Protein AF-A0A9E5RSE3-F1 (afdb_monomer)

Secondary structure (DSSP, 8-state):
-HHHHHHHHHHHHHSS-HHHHHIIIIITTTT--S-BSEES-GGGT-EEEETTEEEEPPPEE-TTTTTTS--B--HHHHHHHHHHHHTTSSS-IIIIIHHHHTTTS-S-BTTBEEEP--STT--EEEEEEEEEETTEEEEEEEEEETTS-EEEEEE-B----SSPHHHHHHHHHHHHH-

pLDDT: mean 86.02, std 10.16, range [57.97, 98.5]

Radius of gyration: 17.07 Å; Cα contacts (8 Å, |Δi|>4): 300; chains: 1; bounding box: 45×40×42 Å

Structure (mmCIF, N/CA/C/O backbone):
data_AF-A0A9E5RSE3-F1
#
_entry.id   AF-A0A9E5RSE3-F1
#
loop_
_atom_site.group_PDB
_atom_site.id
_atom_site.type_symbol
_atom_site.label_atom_id
_atom_site.label_alt_id
_atom_site.label_comp_id
_atom_site.label_asym_id
_atom_site.label_entity_id
_atom_site.label_seq_id
_atom_site.pdbx_PDB_ins_code
_atom_site.Cartn_x
_atom_site.Cartn_y
_atom_site.Cartn_z
_atom_site.occupancy
_atom_site.B_iso_or_equiv
_atom_site.auth_seq_id
_atom_site.auth_comp_id
_atom_site.auth_asym_id
_atom_site.auth_atom_id
_atom_site.pdbx_PDB_model_num
ATOM 1 N N . MET A 1 1 ? -2.935 14.336 -4.387 1.00 73.75 1 MET A N 1
ATOM 2 C CA . MET A 1 1 ? -2.912 15.557 -3.552 1.00 73.75 1 MET A CA 1
ATOM 3 C C . MET A 1 1 ? -3.766 15.423 -2.293 1.00 73.75 1 MET A C 1
ATOM 5 O O . MET A 1 1 ? -3.233 15.649 -1.221 1.00 73.75 1 MET A O 1
ATOM 9 N N . ASN A 1 2 ? -5.034 14.995 -2.376 1.00 90.94 2 ASN A N 1
ATOM 10 C CA . ASN A 1 2 ? -5.910 14.860 -1.192 1.00 90.94 2 ASN A CA 1
ATOM 11 C C . ASN A 1 2 ? -5.318 13.978 -0.079 1.00 90.94 2 ASN A C 1
ATOM 13 O O . ASN A 1 2 ? -5.421 14.310 1.093 1.00 90.94 2 ASN A O 1
ATOM 17 N N . TYR A 1 3 ? -4.630 12.899 -0.442 1.00 93.56 3 TYR A N 1
ATOM 18 C CA . TYR A 1 3 ? -3.963 12.031 0.526 1.00 93.56 3 TYR A CA 1
ATOM 19 C C . TYR A 1 3 ? -2.714 12.650 1.188 1.00 93.56 3 TYR A C 1
ATOM 21 O O . TYR A 1 3 ? -2.412 12.319 2.327 1.00 93.56 3 TYR A O 1
ATOM 29 N N . CYS A 1 4 ? -2.038 13.610 0.543 1.00 94.81 4 CYS A N 1
ATOM 30 C CA . CYS A 1 4 ? -0.978 14.395 1.197 1.00 94.81 4 CYS A CA 1
ATOM 31 C C . CYS A 1 4 ? -1.561 15.389 2.212 1.00 94.81 4 CYS A C 1
ATOM 33 O O . CYS A 1 4 ? -0.925 15.721 3.204 1.00 94.81 4 CYS A O 1
ATOM 35 N N . LEU A 1 5 ? -2.779 15.885 1.971 1.00 96.06 5 LEU A N 1
ATOM 36 C CA . LEU A 1 5 ? -3.493 16.667 2.977 1.00 96.06 5 LEU A CA 1
ATOM 37 C C . LEU A 1 5 ? -3.908 15.774 4.152 1.00 96.06 5 LEU A C 1
ATOM 39 O O . LEU A 1 5 ? -3.784 16.186 5.299 1.00 96.06 5 LEU A O 1
ATOM 43 N N . LEU A 1 6 ? -4.357 14.544 3.883 1.00 95.75 6 LEU A N 1
ATOM 44 C CA . LEU A 1 6 ? -4.708 13.594 4.938 1.00 95.75 6 LEU A CA 1
ATOM 45 C C . LEU A 1 6 ? -3.510 13.269 5.843 1.00 95.75 6 LEU A C 1
ATOM 47 O O . LEU A 1 6 ? -3.686 13.230 7.058 1.00 95.75 6 LEU A O 1
ATOM 51 N N . SER A 1 7 ? -2.301 13.109 5.290 1.00 96.06 7 SER A N 1
ATOM 52 C CA . SER A 1 7 ? -1.101 12.929 6.118 1.00 96.06 7 SER A CA 1
ATOM 53 C C . SER A 1 7 ? -0.839 14.139 7.017 1.00 96.06 7 SER A C 1
ATOM 55 O O . SER A 1 7 ? -0.602 13.953 8.202 1.00 96.06 7 SER A O 1
ATOM 57 N N . GLN A 1 8 ? -0.997 15.368 6.513 1.00 96.62 8 GLN A N 1
ATOM 58 C CA . GLN A 1 8 ? -0.859 16.580 7.340 1.00 96.62 8 GLN A CA 1
ATOM 59 C C . GLN A 1 8 ? -1.929 16.681 8.436 1.00 96.62 8 GLN A C 1
ATOM 61 O O . GLN A 1 8 ? -1.655 17.169 9.529 1.00 96.62 8 GLN A O 1
ATOM 66 N N . VAL A 1 9 ? -3.157 16.221 8.171 1.00 97.88 9 VAL A N 1
ATOM 67 C CA . VAL A 1 9 ? -4.211 16.153 9.197 1.00 97.88 9 VAL A CA 1
ATOM 68 C C . VAL A 1 9 ? -3.827 15.164 10.295 1.00 97.88 9 VAL A C 1
ATOM 70 O O . VAL A 1 9 ? -4.005 15.478 11.469 1.00 97.88 9 VAL A O 1
ATOM 73 N N . ILE A 1 10 ? -3.282 13.999 9.929 1.00 97.69 10 ILE A N 1
ATOM 74 C CA . ILE A 1 10 ? -2.773 13.024 10.900 1.00 97.69 10 ILE A CA 1
ATOM 75 C C . ILE A 1 10 ? -1.696 13.675 11.765 1.00 97.69 10 ILE A C 1
ATOM 77 O O . ILE A 1 10 ? -1.829 13.635 12.982 1.00 97.69 10 ILE A O 1
ATOM 81 N N . GLU A 1 11 ? -0.709 14.338 11.159 1.00 97.94 11 GLU A N 1
ATOM 82 C CA . GLU A 1 11 ? 0.369 15.022 11.887 1.00 97.94 11 GLU A CA 1
ATOM 83 C C . GLU A 1 11 ? -0.159 16.095 12.846 1.00 97.94 11 GLU A C 1
ATOM 85 O O . GLU A 1 11 ? 0.239 16.161 14.009 1.00 97.94 11 GLU A O 1
ATOM 90 N N . ALA A 1 12 ? -1.106 16.917 12.389 1.00 98.38 12 ALA A N 1
ATOM 91 C CA . ALA A 1 12 ? -1.694 17.977 13.202 1.00 98.38 12 ALA A CA 1
ATOM 92 C C . ALA A 1 12 ? -2.501 17.443 14.399 1.00 98.38 12 ALA A C 1
ATOM 94 O O . ALA A 1 12 ? -2.539 18.088 15.447 1.00 98.38 12 ALA A O 1
ATOM 95 N N . VAL A 1 13 ? -3.164 16.291 14.248 1.00 98.50 13 VAL A N 1
ATOM 96 C CA . VAL A 1 13 ? -3.993 15.682 15.301 1.00 98.50 13 VAL A CA 1
ATOM 97 C C . VAL A 1 13 ? -3.162 14.826 16.257 1.00 98.50 13 VAL A C 1
ATOM 99 O O . VAL A 1 13 ? -3.430 14.829 17.458 1.00 98.50 13 VAL A O 1
ATOM 102 N N . SER A 1 14 ? -2.173 14.088 15.751 1.00 98.06 14 SER A N 1
ATOM 103 C CA . SER A 1 14 ? -1.332 13.197 16.557 1.00 98.06 14 SER A CA 1
ATOM 104 C C . SER A 1 14 ? -0.190 13.929 17.264 1.00 98.06 14 SER A C 1
ATOM 106 O O . SER A 1 14 ? 0.244 13.485 18.326 1.00 98.06 14 SER A O 1
ATOM 108 N N . GLY A 1 15 ? 0.298 15.034 16.689 1.00 98.06 15 GLY A N 1
ATOM 109 C CA . GLY A 1 15 ? 1.520 15.710 17.125 1.00 98.06 15 GLY A CA 1
ATOM 110 C C . GLY A 1 15 ? 2.813 14.975 16.743 1.00 98.06 15 GLY A C 1
ATOM 111 O O . GLY A 1 15 ? 3.877 15.338 17.241 1.00 98.06 15 GLY A O 1
ATOM 112 N N . GLU A 1 16 ? 2.737 13.954 15.887 1.00 97.69 16 GLU A N 1
ATOM 113 C CA . GLU A 1 16 ? 3.871 13.168 15.379 1.00 97.69 16 GLU A CA 1
ATOM 114 C C . GLU A 1 16 ? 4.016 13.370 13.869 1.00 97.69 16 GLU A C 1
ATOM 116 O O . GLU A 1 16 ? 3.019 13.605 13.191 1.00 97.69 16 GLU A O 1
ATOM 121 N N . ASP A 1 17 ? 5.227 13.226 13.319 1.00 95.75 17 ASP A N 1
ATOM 122 C CA . ASP A 1 17 ? 5.383 13.149 11.863 1.00 95.75 17 ASP A CA 1
ATOM 123 C C . ASP A 1 17 ? 4.675 11.902 11.306 1.00 95.75 17 ASP A C 1
ATOM 125 O O . ASP A 1 17 ? 4.535 10.878 11.987 1.00 95.75 17 ASP A O 1
ATOM 129 N N . TYR A 1 18 ? 4.210 11.985 10.058 1.00 96.19 18 TYR A N 1
ATOM 130 C CA . TYR A 1 18 ? 3.349 10.958 9.481 1.00 96.19 18 TYR A CA 1
ATOM 131 C C . TYR A 1 18 ? 4.006 9.573 9.469 1.00 96.19 18 TYR A C 1
ATOM 133 O O . TYR A 1 18 ? 3.340 8.579 9.760 1.00 96.19 18 TYR A O 1
ATOM 141 N N . LEU A 1 19 ? 5.302 9.482 9.157 1.00 94.94 19 LEU A N 1
ATOM 142 C CA . LEU A 1 19 ? 6.001 8.198 9.090 1.00 94.94 19 LEU A CA 1
ATOM 143 C C . LEU A 1 19 ? 6.201 7.585 10.473 1.00 94.94 19 LEU A C 1
ATOM 145 O O . LEU A 1 19 ? 5.975 6.388 10.623 1.00 94.94 19 LEU A O 1
ATOM 149 N N . THR A 1 20 ? 6.531 8.380 11.490 1.00 96.00 20 THR A N 1
ATOM 150 C CA . THR A 1 20 ? 6.579 7.919 12.884 1.00 96.00 20 THR A CA 1
ATOM 151 C C . THR A 1 20 ? 5.210 7.437 13.352 1.00 96.00 20 THR A C 1
ATOM 153 O O . THR A 1 20 ? 5.105 6.358 13.944 1.00 96.00 20 THR A O 1
ATOM 156 N N . PHE A 1 21 ? 4.143 8.179 13.038 1.00 97.06 21 PHE A N 1
ATOM 157 C CA . PHE A 1 21 ? 2.781 7.761 13.361 1.00 97.06 21 PHE A CA 1
ATOM 158 C C . PHE A 1 21 ? 2.439 6.422 12.694 1.00 97.06 21 PHE A C 1
ATOM 160 O O . PHE A 1 21 ? 1.933 5.509 13.353 1.00 97.06 21 PHE A O 1
ATOM 167 N N . MET A 1 22 ? 2.734 6.278 11.400 1.00 96.50 22 MET A N 1
ATOM 168 C CA . MET A 1 22 ? 2.491 5.040 10.658 1.00 96.50 22 MET A CA 1
ATOM 169 C C . MET A 1 22 ? 3.345 3.883 11.179 1.00 96.50 22 MET A C 1
ATOM 171 O O . MET A 1 22 ? 2.822 2.780 11.338 1.00 96.50 22 MET A O 1
ATOM 175 N N . GLN A 1 23 ? 4.614 4.123 11.522 1.00 95.62 23 GLN A N 1
ATOM 176 C CA . GLN A 1 23 ? 5.484 3.100 12.097 1.00 95.62 23 GLN A CA 1
ATOM 177 C C . GLN A 1 23 ? 4.876 2.547 13.387 1.00 95.62 23 GLN A C 1
ATOM 179 O O . GLN A 1 23 ? 4.628 1.350 13.490 1.00 95.62 23 GLN A O 1
ATOM 184 N N . ARG A 1 24 ? 4.518 3.433 14.320 1.00 96.00 24 ARG A N 1
ATOM 185 C CA . ARG A 1 24 ? 4.005 3.064 15.643 1.00 96.00 24 ARG A CA 1
ATOM 186 C C . ARG A 1 24 ? 2.625 2.405 15.608 1.00 96.00 24 ARG A C 1
ATOM 188 O O . ARG A 1 24 ? 2.361 1.497 16.392 1.00 96.00 24 ARG A O 1
ATOM 195 N N . ASN A 1 25 ? 1.725 2.889 14.751 1.00 95.31 25 ASN A N 1
ATOM 196 C CA . ASN A 1 25 ? 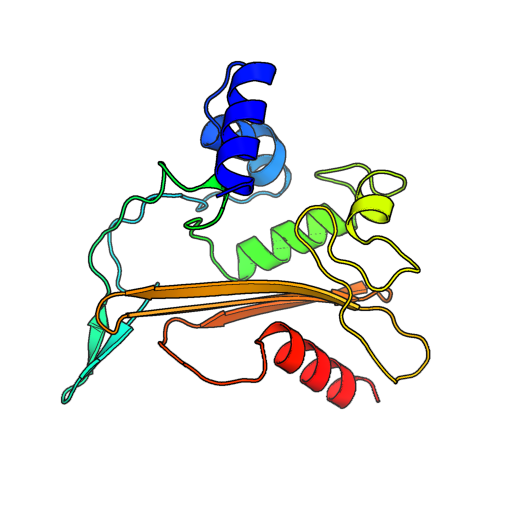0.309 2.500 14.792 1.00 95.31 25 ASN A CA 1
ATOM 197 C C . ASN A 1 25 ? -0.089 1.491 13.704 1.00 95.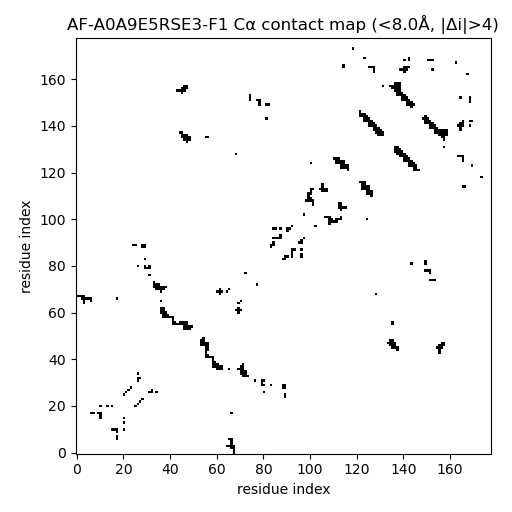31 25 ASN A C 1
ATOM 199 O O . ASN A 1 25 ? -1.145 0.873 13.818 1.00 95.31 25 ASN A O 1
ATOM 203 N N . VAL A 1 26 ? 0.725 1.309 12.659 1.00 95.62 26 VAL A N 1
ATOM 204 C CA . VAL A 1 26 ? 0.391 0.450 11.510 1.00 95.62 26 VAL A CA 1
ATOM 205 C C . VAL A 1 26 ? 1.491 -0.564 11.219 1.00 95.62 26 VAL A C 1
ATOM 207 O O . VAL A 1 26 ? 1.206 -1.759 11.143 1.00 95.62 26 VAL A O 1
ATOM 210 N N . PHE A 1 27 ? 2.740 -0.122 11.072 1.00 96.06 27 PHE A N 1
ATOM 211 C CA . PHE A 1 27 ? 3.823 -0.987 10.596 1.00 96.06 27 PHE A CA 1
ATOM 212 C C . PHE A 1 27 ? 4.369 -1.903 11.694 1.00 96.06 27 PHE A C 1
ATOM 214 O O . PHE A 1 27 ? 4.407 -3.115 11.486 1.00 96.06 27 PHE A O 1
ATOM 221 N N . ASP A 1 28 ? 4.693 -1.378 12.878 1.00 95.19 28 ASP A N 1
ATOM 222 C CA . ASP A 1 28 ? 5.167 -2.173 14.019 1.00 95.19 28 ASP A CA 1
ATOM 223 C C . ASP A 1 28 ? 4.141 -3.233 14.451 1.00 95.19 28 ASP A C 1
ATOM 225 O O . ASP A 1 28 ? 4.524 -4.401 14.573 1.00 95.19 28 ASP A O 1
ATOM 229 N N . PRO A 1 29 ? 2.834 -2.914 14.608 1.00 93.81 29 PRO A N 1
ATOM 230 C CA . PRO A 1 29 ? 1.830 -3.927 14.931 1.00 93.81 29 PRO A CA 1
ATOM 231 C C . PRO A 1 29 ? 1.731 -5.044 13.891 1.00 93.81 29 PRO A C 1
ATOM 233 O O . PRO A 1 29 ? 1.434 -6.179 14.255 1.00 93.81 29 PRO A O 1
ATOM 236 N N . ALA A 1 30 ? 1.994 -4.741 12.616 1.00 95.19 30 ALA A N 1
ATOM 237 C CA . ALA A 1 30 ? 2.006 -5.709 11.520 1.00 95.19 30 ALA A CA 1
ATOM 238 C C . ALA A 1 30 ? 3.388 -6.350 11.270 1.00 95.19 30 ALA A C 1
ATOM 240 O O . ALA A 1 30 ? 3.531 -7.178 10.365 1.00 95.19 30 ALA A O 1
ATOM 241 N N . GLY A 1 31 ? 4.403 -5.999 12.068 1.00 94.44 31 GLY A N 1
ATOM 242 C CA . GLY A 1 31 ? 5.769 -6.501 11.934 1.00 94.44 31 GLY A CA 1
ATOM 243 C C . GLY A 1 31 ? 6.442 -6.111 10.615 1.00 94.44 31 GLY A C 1
ATOM 244 O O . GLY A 1 31 ? 7.179 -6.923 10.045 1.00 94.44 31 GLY A O 1
ATOM 245 N N . LEU A 1 32 ? 6.156 -4.912 10.099 1.00 95.25 32 LEU A N 1
ATOM 246 C CA . LEU A 1 32 ? 6.769 -4.363 8.888 1.00 95.25 32 LEU A CA 1
ATOM 247 C C . LEU A 1 32 ? 7.944 -3.471 9.295 1.00 95.25 32 LEU A C 1
ATOM 249 O O . LEU A 1 32 ? 7.756 -2.447 9.950 1.00 95.25 32 LEU A O 1
ATOM 253 N N . ILE A 1 33 ? 9.157 -3.881 8.930 1.00 90.00 33 ILE A N 1
ATOM 254 C CA . ILE A 1 33 ? 10.398 -3.299 9.469 1.00 90.00 33 ILE A CA 1
ATOM 255 C C . ILE A 1 33 ? 11.265 -2.626 8.403 1.00 90.00 33 ILE A C 1
ATOM 257 O O . ILE A 1 33 ? 12.177 -1.890 8.758 1.00 90.00 33 ILE A O 1
ATOM 261 N N . ASN A 1 34 ? 10.989 -2.859 7.114 1.00 88.94 34 ASN A N 1
ATOM 262 C CA . ASN A 1 34 ? 11.728 -2.251 6.004 1.00 88.94 34 ASN A CA 1
ATOM 263 C C . ASN A 1 34 ? 10.885 -1.228 5.229 1.00 88.94 34 ASN A C 1
ATOM 265 O O . ASN A 1 34 ? 11.207 -0.896 4.089 1.00 88.94 34 ASN A O 1
ATOM 269 N N . VAL A 1 35 ? 9.788 -0.749 5.823 1.00 91.25 35 VAL A N 1
ATOM 270 C CA . VAL A 1 35 ? 8.931 0.255 5.190 1.00 91.25 35 VAL A CA 1
ATOM 271 C C . VAL A 1 35 ? 9.622 1.612 5.240 1.00 91.25 35 VAL A C 1
ATOM 273 O O . VAL A 1 35 ? 10.072 2.041 6.299 1.00 91.25 35 VAL A O 1
ATOM 276 N N . SER A 1 36 ? 9.697 2.301 4.104 1.00 90.75 36 SER A N 1
ATOM 277 C CA . SER A 1 36 ? 10.349 3.611 4.024 1.00 90.75 36 SER A CA 1
ATOM 278 C C . SER A 1 36 ? 9.713 4.510 2.967 1.00 90.75 36 SER A C 1
ATOM 280 O O . SER A 1 36 ? 9.092 4.021 2.027 1.00 90.75 36 SER A O 1
ATOM 282 N N . ALA A 1 37 ? 9.886 5.827 3.098 1.00 91.94 37 ALA A N 1
ATOM 283 C CA . ALA A 1 37 ? 9.599 6.806 2.039 1.00 91.94 37 ALA A CA 1
ATOM 284 C C . ALA A 1 37 ? 10.854 7.260 1.279 1.00 91.94 37 ALA A C 1
ATOM 286 O O . ALA A 1 37 ? 10.772 7.987 0.289 1.00 91.94 37 ALA A O 1
ATOM 287 N N . THR A 1 38 ? 12.020 6.834 1.754 1.00 88.06 38 THR A N 1
ATOM 288 C CA . THR A 1 38 ? 13.319 7.051 1.130 1.00 88.06 38 THR A CA 1
ATOM 289 C C . THR A 1 38 ? 13.916 5.706 0.779 1.00 88.06 38 THR A C 1
ATOM 291 O O . THR A 1 38 ? 13.797 4.743 1.541 1.00 88.06 38 THR A O 1
ATOM 294 N N . TRP A 1 39 ? 14.593 5.627 -0.355 1.00 78.00 39 TRP A N 1
ATOM 295 C CA . TRP A 1 39 ? 15.433 4.472 -0.605 1.00 78.00 39 TRP A CA 1
ATOM 296 C C . TRP A 1 39 ? 16.775 4.879 -1.181 1.00 78.00 39 TRP A C 1
ATOM 298 O O . TRP A 1 39 ? 16.865 5.770 -2.026 1.00 78.00 39 TRP A O 1
ATOM 308 N N . VAL A 1 40 ? 17.798 4.201 -0.674 1.00 66.81 40 VAL A N 1
ATOM 309 C CA . VAL A 1 40 ? 19.196 4.325 -1.063 1.00 66.81 40 VAL A CA 1
ATOM 310 C C . VAL A 1 40 ? 19.605 2.924 -1.503 1.00 66.81 40 VAL A C 1
ATOM 312 O O . VAL A 1 40 ? 19.465 2.001 -0.706 1.00 66.81 40 VAL A O 1
ATOM 315 N N . ASP A 1 41 ? 20.061 2.771 -2.748 1.00 66.88 41 ASP A N 1
ATOM 316 C CA . ASP A 1 41 ? 20.314 1.496 -3.457 1.00 66.88 41 ASP A CA 1
ATOM 317 C C . ASP A 1 41 ? 19.111 0.961 -4.259 1.00 66.88 41 ASP A C 1
ATOM 319 O O . ASP A 1 41 ? 18.327 0.107 -3.846 1.00 66.88 41 ASP A O 1
ATOM 323 N N . SER A 1 42 ? 18.946 1.528 -5.447 1.00 63.34 42 SER A N 1
ATOM 324 C CA . SER A 1 42 ? 17.765 1.443 -6.305 1.00 63.34 42 SER A CA 1
ATOM 325 C C . SER A 1 42 ? 17.610 0.179 -7.157 1.00 63.34 42 SER A C 1
ATOM 327 O O . SER A 1 42 ? 16.665 0.096 -7.954 1.00 63.34 42 SER A O 1
ATOM 329 N N . VAL A 1 43 ? 18.511 -0.799 -7.020 1.00 60.78 43 VAL A N 1
ATOM 330 C CA . VAL A 1 43 ? 18.558 -2.002 -7.871 1.00 60.78 43 VAL A CA 1
ATOM 331 C C . VAL A 1 43 ? 17.274 -2.840 -7.843 1.00 60.78 43 VAL A C 1
ATOM 333 O O . VAL A 1 43 ? 16.983 -3.537 -8.812 1.00 60.78 43 VAL A O 1
ATOM 336 N N . ASP A 1 44 ? 16.437 -2.716 -6.814 1.00 66.06 44 ASP A N 1
ATOM 337 C CA . ASP A 1 44 ? 15.272 -3.594 -6.650 1.00 66.06 44 ASP A CA 1
ATOM 338 C C . ASP A 1 44 ? 13.920 -2.970 -7.044 1.00 66.06 44 ASP A C 1
ATOM 340 O O . ASP A 1 44 ? 12.943 -3.696 -7.244 1.00 66.06 44 ASP A O 1
ATOM 344 N N . TYR A 1 45 ? 13.829 -1.648 -7.230 1.00 68.00 45 TYR A N 1
ATOM 345 C CA . TYR A 1 45 ? 12.519 -0.973 -7.266 1.00 68.00 45 TYR A CA 1
ATOM 346 C C . TYR A 1 45 ? 11.974 -0.685 -8.646 1.00 68.00 45 TYR A C 1
ATOM 348 O O . TYR A 1 45 ? 10.787 -0.877 -8.899 1.00 68.00 45 TYR A O 1
ATOM 356 N N . SER A 1 46 ? 12.814 -0.174 -9.535 1.00 70.88 46 SER A N 1
ATOM 357 C CA . SER A 1 46 ? 12.358 0.249 -10.846 1.00 70.88 46 SER A CA 1
ATOM 358 C C . SER A 1 46 ? 13.507 0.271 -11.822 1.00 70.88 46 SER A C 1
ATOM 360 O O . SER A 1 46 ? 14.564 0.831 -11.545 1.00 70.88 46 SER A O 1
ATOM 362 N N . TRP A 1 47 ? 13.240 -0.238 -13.015 1.00 72.75 47 TRP A N 1
ATOM 363 C CA . TRP A 1 47 ? 14.210 -0.299 -14.088 1.00 72.75 47 TRP A CA 1
ATOM 364 C C . TRP A 1 47 ? 13.716 0.462 -15.305 1.00 72.75 47 TRP A C 1
ATOM 366 O O . TRP A 1 47 ? 12.556 0.362 -15.712 1.00 72.75 47 TRP A O 1
ATOM 376 N N . ARG A 1 48 ? 14.633 1.206 -15.919 1.00 76.12 48 ARG A N 1
ATOM 377 C CA . ARG A 1 48 ? 14.472 1.688 -17.283 1.00 76.12 48 ARG A CA 1
ATOM 378 C C . ARG A 1 48 ? 15.135 0.694 -18.215 1.00 76.12 48 ARG A C 1
ATOM 380 O O . ARG A 1 48 ? 16.329 0.426 -18.085 1.00 76.12 48 ARG A O 1
ATOM 387 N N . TRP A 1 49 ? 14.377 0.180 -19.174 1.00 70.19 49 TRP A N 1
ATOM 388 C CA . TRP A 1 49 ? 14.939 -0.686 -20.202 1.00 70.19 49 TRP A CA 1
ATOM 389 C C . TRP A 1 49 ? 15.746 0.121 -21.223 1.00 70.19 49 TRP A C 1
ATOM 391 O O . TRP A 1 49 ? 15.274 1.142 -21.726 1.00 70.19 49 TRP A O 1
ATOM 401 N N . GLN A 1 50 ? 16.947 -0.351 -21.556 1.00 68.75 50 GLN A N 1
ATOM 402 C CA . GLN A 1 50 ? 17.752 0.158 -22.663 1.00 68.75 50 GLN A CA 1
ATOM 403 C C . GLN A 1 50 ? 18.478 -0.988 -23.385 1.00 68.75 50 GLN A C 1
ATOM 405 O O . GLN A 1 50 ? 18.562 -2.112 -22.890 1.00 68.75 50 GLN A O 1
ATOM 410 N N . SER A 1 51 ? 19.012 -0.719 -24.580 1.00 58.56 51 SER A N 1
ATOM 411 C CA . SER A 1 51 ? 19.849 -1.699 -25.283 1.00 58.56 51 SER A CA 1
ATOM 412 C C . SER A 1 51 ? 21.073 -2.045 -24.425 1.00 58.56 51 SER A C 1
ATOM 414 O O . SER A 1 51 ? 21.821 -1.148 -24.040 1.00 58.56 51 SER A O 1
ATOM 416 N N . GLY A 1 52 ? 21.257 -3.330 -24.103 1.00 61.72 52 GLY A N 1
ATOM 417 C CA . GLY A 1 52 ? 22.346 -3.817 -23.245 1.00 61.72 52 GLY A CA 1
ATOM 418 C C . GLY A 1 52 ? 21.985 -4.057 -21.772 1.00 61.72 52 GLY A C 1
ATOM 419 O O . GLY A 1 52 ? 22.860 -4.483 -21.024 1.00 61.72 52 GLY A O 1
ATOM 420 N N . GLY A 1 53 ? 20.731 -3.837 -21.353 1.00 71.88 53 GLY A N 1
ATOM 421 C CA . GLY A 1 53 ? 20.239 -4.178 -20.011 1.00 71.88 53 GLY A CA 1
ATOM 422 C C . GLY A 1 53 ? 19.335 -3.107 -19.397 1.00 71.88 53 GLY A C 1
ATOM 423 O O . GLY A 1 53 ? 19.026 -2.093 -20.020 1.00 71.88 53 GLY A O 1
ATOM 424 N N . GLY A 1 54 ? 18.902 -3.326 -18.157 1.00 76.44 54 GLY A N 1
ATOM 425 C CA . GLY A 1 54 ? 18.207 -2.298 -17.386 1.00 76.44 54 GLY A CA 1
ATOM 426 C C . GLY A 1 54 ? 19.187 -1.299 -16.755 1.00 76.44 54 GLY A C 1
ATOM 427 O O . GLY A 1 54 ? 20.311 -1.663 -16.421 1.00 76.44 54 GLY A O 1
ATOM 428 N N . ILE A 1 55 ? 18.752 -0.052 -16.554 1.00 80.94 55 ILE A N 1
ATOM 429 C CA . ILE A 1 55 ? 19.356 0.879 -15.583 1.00 80.94 55 ILE A CA 1
ATOM 430 C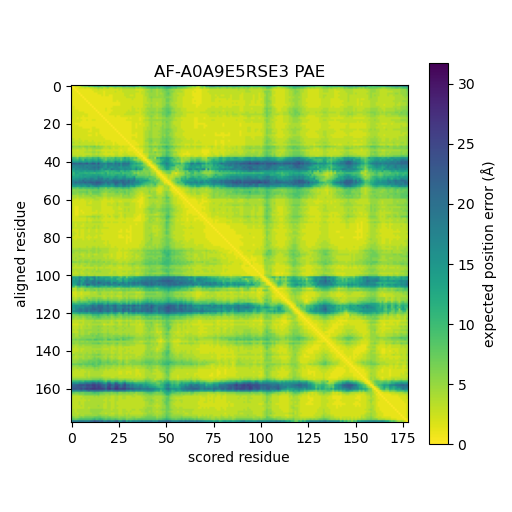 C . ILE A 1 55 ? 18.408 0.968 -14.380 1.00 80.94 55 ILE A C 1
ATOM 432 O O . ILE A 1 55 ? 17.209 1.163 -14.613 1.00 80.94 55 ILE A O 1
ATOM 436 N N . PRO A 1 56 ? 18.891 0.841 -13.133 1.00 82.56 56 PRO A N 1
ATOM 437 C CA . PRO A 1 56 ? 18.051 1.051 -11.960 1.00 82.56 56 PRO A CA 1
ATOM 438 C C . PRO A 1 56 ? 17.724 2.544 -11.788 1.00 82.56 56 PRO A C 1
ATOM 440 O O . PRO A 1 56 ? 18.480 3.411 -12.231 1.00 82.56 56 PRO A O 1
ATOM 443 N N . ALA A 1 57 ? 16.583 2.870 -11.180 1.00 81.75 57 ALA A N 1
ATOM 444 C CA . ALA A 1 57 ? 16.209 4.260 -10.888 1.00 81.75 57 ALA A CA 1
ATOM 445 C C . ALA A 1 57 ? 17.297 4.975 -10.058 1.00 81.75 57 ALA A C 1
ATOM 447 O O . ALA A 1 57 ? 18.091 4.317 -9.412 1.00 81.75 57 ALA A O 1
ATOM 448 N N . PRO A 1 58 ? 17.430 6.304 -10.056 1.00 83.75 58 PRO A N 1
ATOM 449 C CA . PRO A 1 58 ? 18.256 6.962 -9.042 1.00 83.75 58 PRO A CA 1
ATOM 450 C C . PRO A 1 58 ? 17.605 6.854 -7.652 1.00 83.75 58 PRO A C 1
ATOM 452 O O . PRO A 1 58 ? 16.395 6.630 -7.551 1.00 83.75 58 PRO A O 1
ATOM 455 N N . ASP A 1 59 ? 18.396 7.059 -6.597 1.00 85.94 59 ASP A N 1
ATOM 456 C CA . ASP A 1 59 ? 17.875 7.236 -5.237 1.00 85.94 59 ASP A CA 1
ATOM 457 C C . ASP A 1 59 ? 16.857 8.385 -5.203 1.00 85.94 59 ASP A C 1
ATOM 459 O O . ASP A 1 59 ? 17.015 9.407 -5.883 1.00 85.94 59 ASP A O 1
ATOM 463 N N . ILE A 1 60 ? 15.797 8.216 -4.414 1.00 85.88 60 ILE A N 1
ATOM 464 C CA . ILE A 1 60 ? 14.682 9.160 -4.361 1.00 85.88 60 ILE A CA 1
ATOM 465 C C . ILE A 1 60 ? 14.093 9.248 -2.952 1.00 85.88 60 ILE A C 1
ATOM 467 O O . ILE A 1 60 ? 14.024 8.262 -2.217 1.00 85.88 60 ILE A O 1
ATOM 471 N N . ASP A 1 61 ? 13.660 10.456 -2.596 1.00 90.62 61 ASP A N 1
ATOM 472 C CA . ASP A 1 61 ? 12.974 10.767 -1.346 1.00 90.62 61 ASP A CA 1
ATOM 473 C C . ASP A 1 61 ? 11.541 11.221 -1.647 1.00 90.62 61 ASP A C 1
ATOM 475 O O . ASP A 1 61 ? 11.317 12.251 -2.290 1.00 90.62 61 ASP A O 1
ATOM 479 N N . TYR A 1 62 ? 10.568 10.438 -1.185 1.00 91.94 62 TYR A N 1
ATOM 480 C CA . TYR A 1 62 ? 9.143 10.732 -1.300 1.00 91.94 62 TYR A CA 1
ATOM 481 C C . TYR A 1 62 ? 8.506 11.196 0.010 1.00 91.94 62 TYR A C 1
ATOM 483 O O . TYR A 1 62 ? 7.284 11.338 0.064 1.00 91.94 62 TYR A O 1
ATOM 491 N N . SER A 1 63 ? 9.283 11.491 1.052 1.00 91.69 63 SER A N 1
ATOM 492 C CA . SER A 1 63 ? 8.761 11.868 2.374 1.00 91.69 63 SER A CA 1
ATOM 493 C C . SER A 1 63 ? 7.780 13.047 2.306 1.00 91.69 63 SER A C 1
ATOM 495 O O . SER A 1 63 ? 6.777 13.060 3.008 1.00 91.69 63 SER A O 1
ATOM 497 N N . ALA A 1 64 ? 7.985 13.994 1.383 1.00 91.00 64 ALA A N 1
ATOM 498 C CA . ALA A 1 64 ? 7.090 15.142 1.188 1.00 91.00 64 ALA A CA 1
ATOM 499 C C . ALA A 1 64 ? 5.709 14.797 0.581 1.00 91.00 64 ALA A C 1
ATOM 501 O O . ALA A 1 64 ? 4.787 15.612 0.626 1.00 91.00 64 ALA A O 1
ATOM 502 N N . VAL A 1 65 ? 5.557 13.620 -0.030 1.00 93.31 65 VAL A N 1
ATOM 503 C CA . VAL A 1 65 ? 4.338 13.180 -0.741 1.00 93.31 65 VAL A CA 1
ATOM 504 C C . VAL A 1 65 ? 3.816 11.824 -0.257 1.00 93.31 65 VAL A C 1
ATOM 506 O O . VAL A 1 65 ? 2.840 11.308 -0.807 1.00 93.31 65 VAL A O 1
ATOM 509 N N . VAL A 1 66 ? 4.425 11.291 0.804 1.00 92.25 66 VAL A N 1
ATOM 510 C CA . VAL A 1 66 ? 4.247 9.929 1.321 1.00 92.25 66 VAL A CA 1
ATOM 511 C C . VAL A 1 66 ? 2.802 9.570 1.672 1.00 92.25 66 VAL A C 1
ATOM 513 O O . VAL A 1 66 ? 2.405 8.411 1.572 1.00 92.25 66 VAL A O 1
ATOM 516 N N . GLY A 1 67 ? 1.980 10.567 2.016 1.00 92.31 67 GLY A N 1
ATOM 517 C CA . GLY A 1 67 ? 0.554 10.364 2.252 1.00 92.31 67 GLY A CA 1
ATOM 518 C C . GLY A 1 67 ? -0.175 9.803 1.029 1.00 92.31 67 GLY A C 1
ATOM 519 O O . GLY A 1 67 ? -1.109 9.026 1.186 1.00 92.31 67 GLY A O 1
ATOM 520 N N . ALA A 1 68 ? 0.252 10.162 -0.189 1.00 92.50 68 ALA A N 1
ATOM 521 C CA . ALA A 1 68 ? -0.396 9.749 -1.434 1.00 92.50 68 ALA A CA 1
ATOM 522 C C . ALA A 1 68 ? 0.312 8.606 -2.174 1.00 92.50 68 ALA A C 1
ATOM 524 O O . ALA A 1 68 ? -0.362 7.792 -2.803 1.00 92.50 68 ALA A O 1
ATOM 525 N N . TYR A 1 69 ? 1.645 8.584 -2.179 1.00 90.62 69 TYR A N 1
ATOM 526 C CA . TYR A 1 69 ? 2.462 7.569 -2.853 1.00 90.62 69 TYR A CA 1
ATOM 527 C C . TYR A 1 69 ? 3.907 7.626 -2.347 1.00 90.62 69 TYR A C 1
ATOM 529 O O . TYR A 1 69 ? 4.281 8.556 -1.643 1.00 90.62 69 TYR A O 1
ATOM 537 N N . GLY A 1 70 ? 4.740 6.670 -2.767 1.00 89.56 70 GLY A N 1
ATOM 538 C CA . GLY A 1 70 ? 6.181 6.705 -2.491 1.00 89.56 70 GLY A CA 1
ATOM 539 C C . GLY A 1 70 ? 6.605 5.961 -1.229 1.00 89.56 70 GLY A C 1
ATOM 540 O O . GLY A 1 70 ? 7.707 6.176 -0.746 1.00 89.56 70 GLY A O 1
ATOM 541 N N . ILE A 1 71 ? 5.747 5.076 -0.716 1.00 91.81 71 ILE A N 1
ATOM 542 C CA . ILE A 1 71 ? 6.156 4.056 0.247 1.00 91.81 71 ILE A CA 1
ATOM 543 C C . ILE A 1 71 ? 6.810 2.892 -0.502 1.00 91.81 71 ILE A C 1
ATOM 545 O O . ILE A 1 71 ? 6.249 2.352 -1.460 1.00 91.81 71 ILE A O 1
ATOM 549 N N . PHE A 1 72 ? 7.969 2.486 -0.010 1.00 90.25 72 PHE A N 1
ATOM 550 C CA . PHE A 1 72 ? 8.701 1.297 -0.402 1.00 90.25 72 PHE A CA 1
ATOM 551 C C . PHE A 1 72 ? 8.432 0.180 0.604 1.00 90.25 72 PHE A C 1
ATOM 553 O O . PHE A 1 72 ? 8.506 0.396 1.813 1.00 90.25 72 PHE A O 1
ATOM 560 N N . LEU A 1 73 ? 8.090 -1.003 0.096 1.00 90.12 73 LEU A N 1
ATOM 561 C CA . LEU A 1 73 ? 7.919 -2.226 0.873 1.00 90.12 73 LEU A CA 1
ATOM 562 C C . LEU A 1 73 ? 8.072 -3.453 -0.028 1.00 90.12 73 LEU A C 1
ATOM 564 O O . LEU A 1 73 ? 7.812 -3.395 -1.233 1.00 90.12 73 LEU A O 1
ATOM 568 N N . SER A 1 74 ? 8.440 -4.583 0.567 1.00 90.88 74 SER A N 1
ATOM 569 C CA . SER A 1 74 ? 8.472 -5.866 -0.135 1.00 90.88 74 SER A CA 1
ATOM 570 C C . SER A 1 74 ? 7.068 -6.459 -0.326 1.00 90.88 74 SER A C 1
ATOM 572 O O . SER A 1 74 ? 6.130 -6.159 0.416 1.00 90.88 74 SER A O 1
ATOM 574 N N . ALA A 1 75 ? 6.912 -7.378 -1.287 1.00 91.75 75 ALA A N 1
ATOM 575 C CA . ALA A 1 75 ? 5.640 -8.080 -1.493 1.00 91.75 75 ALA A CA 1
ATOM 576 C C . ALA A 1 75 ? 5.207 -8.873 -0.244 1.00 91.75 75 ALA A C 1
ATOM 578 O O . ALA A 1 75 ? 4.021 -8.919 0.078 1.00 91.75 75 ALA A O 1
ATOM 579 N N . ILE A 1 76 ? 6.163 -9.451 0.494 1.00 93.00 76 ILE A N 1
ATOM 580 C CA . ILE A 1 76 ? 5.878 -10.194 1.728 1.00 93.00 76 ILE A CA 1
ATOM 581 C C . ILE A 1 76 ? 5.382 -9.275 2.850 1.00 93.00 76 ILE A C 1
ATOM 583 O O . ILE A 1 76 ? 4.451 -9.639 3.566 1.00 93.00 76 ILE A O 1
ATOM 587 N N . GLU A 1 77 ? 5.946 -8.074 2.989 1.00 94.62 77 GLU A N 1
ATOM 588 C CA . GLU A 1 77 ? 5.461 -7.072 3.945 1.00 94.62 77 GLU A CA 1
ATOM 589 C C . GLU A 1 77 ? 4.076 -6.560 3.558 1.00 94.62 77 GLU A C 1
ATOM 591 O O . GLU A 1 77 ? 3.215 -6.408 4.421 1.00 94.62 77 GLU A O 1
ATOM 596 N N . TYR A 1 78 ? 3.811 -6.377 2.266 1.00 94.25 78 TYR A N 1
ATOM 597 C CA . TYR A 1 78 ? 2.496 -5.937 1.814 1.00 94.25 78 TYR A CA 1
ATOM 598 C C . TYR A 1 78 ? 1.415 -7.000 2.089 1.00 94.25 78 TYR A C 1
ATOM 600 O O . TYR A 1 78 ? 0.351 -6.685 2.621 1.00 94.25 78 TYR A O 1
ATOM 608 N N . VAL A 1 79 ? 1.695 -8.282 1.835 1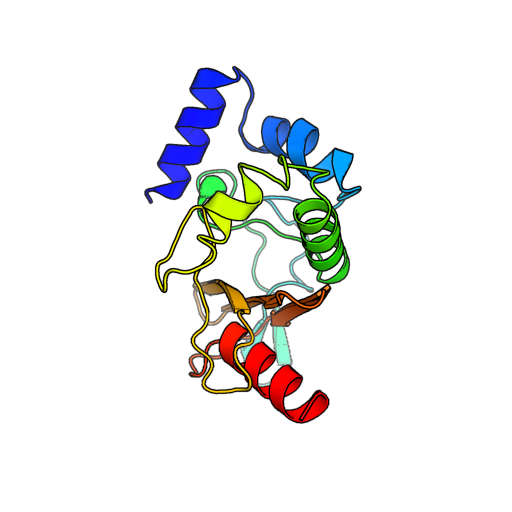.00 93.94 79 VAL A N 1
ATOM 609 C CA . VAL A 1 79 ? 0.758 -9.364 2.195 1.00 93.94 79 VAL A CA 1
ATOM 610 C C . VAL A 1 79 ? 0.576 -9.461 3.716 1.00 93.94 79 VAL A C 1
ATOM 612 O O . VAL A 1 79 ? -0.540 -9.689 4.184 1.00 93.94 79 VAL A O 1
ATOM 615 N N . ARG A 1 80 ? 1.628 -9.231 4.518 1.00 94.81 80 ARG A N 1
ATOM 616 C CA . ARG A 1 80 ? 1.497 -9.149 5.986 1.00 94.81 80 ARG A CA 1
ATOM 617 C C . ARG A 1 80 ? 0.587 -8.004 6.414 1.00 94.81 80 ARG A C 1
ATOM 619 O O . ARG A 1 80 ? -0.316 -8.238 7.213 1.00 94.81 80 ARG A O 1
ATOM 626 N N . PHE A 1 81 ? 0.772 -6.807 5.857 1.00 95.06 81 PHE A N 1
ATOM 627 C CA . PHE A 1 81 ? -0.125 -5.673 6.087 1.00 95.06 81 PHE A CA 1
ATOM 628 C C . PHE A 1 81 ? -1.582 -6.062 5.812 1.00 95.06 81 PHE A C 1
ATOM 630 O O . PHE A 1 81 ? -2.445 -5.831 6.655 1.00 95.06 81 PHE A O 1
ATOM 637 N N . MET A 1 82 ? -1.849 -6.721 4.681 1.00 93.62 82 MET A N 1
ATOM 638 C CA . MET A 1 82 ? -3.199 -7.160 4.314 1.00 93.62 82 MET A CA 1
ATOM 639 C C . MET A 1 82 ? -3.787 -8.173 5.296 1.00 93.62 82 MET A C 1
ATOM 641 O O . MET A 1 82 ? -4.937 -8.024 5.706 1.00 93.62 82 MET A O 1
ATOM 645 N N . ALA A 1 83 ? -3.003 -9.157 5.737 1.00 92.62 83 ALA A N 1
ATOM 646 C CA . ALA A 1 83 ? -3.458 -10.125 6.730 1.00 92.62 83 ALA A CA 1
ATOM 647 C C . ALA A 1 83 ? -3.817 -9.442 8.063 1.00 92.62 83 ALA A C 1
ATOM 649 O O . ALA A 1 83 ? -4.863 -9.717 8.653 1.00 92.62 83 ALA A O 1
ATOM 650 N N . PHE A 1 84 ? -2.983 -8.512 8.532 1.00 94.00 84 PHE A N 1
ATOM 651 C CA . PHE A 1 84 ? -3.230 -7.779 9.776 1.00 94.00 84 PHE A CA 1
ATOM 652 C C . PHE A 1 84 ? -4.416 -6.815 9.666 1.00 94.00 84 PHE A C 1
ATOM 654 O O . PHE A 1 84 ? -5.214 -6.719 10.602 1.00 94.00 84 PHE A O 1
ATOM 661 N N . LEU A 1 85 ? -4.574 -6.159 8.515 1.00 91.75 85 LEU A N 1
ATOM 662 C CA . LEU A 1 85 ? -5.751 -5.363 8.184 1.00 91.75 85 LEU A CA 1
ATOM 663 C C . LEU A 1 85 ? -7.017 -6.226 8.262 1.00 91.75 85 LEU A C 1
ATOM 665 O O . LEU A 1 85 ? -7.943 -5.892 8.998 1.00 91.75 85 LEU A O 1
ATOM 669 N N . ARG A 1 86 ? -7.023 -7.381 7.582 1.00 90.00 86 ARG A N 1
ATOM 670 C CA . ARG A 1 86 ? -8.150 -8.323 7.556 1.00 90.00 86 ARG A CA 1
ATOM 671 C C . ARG A 1 86 ? -8.565 -8.755 8.955 1.00 90.00 86 ARG A C 1
ATOM 673 O O . ARG A 1 86 ? -9.747 -8.711 9.275 1.00 90.00 86 ARG A O 1
ATOM 680 N N . PHE A 1 87 ? -7.629 -9.166 9.802 1.00 90.00 87 PHE A N 1
ATOM 681 C CA . PHE A 1 87 ? -7.960 -9.685 11.134 1.00 90.00 87 PHE A CA 1
ATOM 682 C C . PHE A 1 87 ? -8.157 -8.603 12.202 1.00 90.00 87 PHE A C 1
ATOM 684 O O . PHE A 1 87 ? -8.176 -8.915 13.393 1.00 90.00 87 PHE A O 1
ATOM 691 N N . GLY A 1 88 ? -8.311 -7.343 11.790 1.00 89.62 88 GLY A N 1
ATOM 692 C CA . GLY A 1 88 ? -8.616 -6.241 12.691 1.00 89.62 88 GLY A CA 1
ATOM 693 C C . GLY A 1 88 ? -7.491 -5.932 13.680 1.00 89.62 88 GLY A C 1
ATOM 694 O O . GLY A 1 88 ? -7.740 -5.615 14.840 1.00 89.62 88 GLY A O 1
ATOM 695 N N . ARG A 1 89 ? -6.233 -6.131 13.264 1.00 92.00 89 ARG A N 1
ATOM 696 C CA . ARG A 1 89 ? -5.047 -5.895 14.108 1.00 92.00 89 ARG A CA 1
ATOM 697 C C . ARG A 1 89 ? -4.484 -4.482 13.978 1.00 92.00 89 ARG A C 1
ATOM 699 O O . ARG A 1 89 ? -3.681 -4.089 14.815 1.00 92.00 89 ARG A O 1
ATOM 706 N N . ILE A 1 90 ? -4.900 -3.751 12.945 1.00 91.88 90 ILE A N 1
ATOM 707 C CA . ILE A 1 90 ? -4.495 -2.362 12.667 1.00 91.88 90 ILE A CA 1
ATOM 708 C C . ILE A 1 90 ? -5.677 -1.413 12.893 1.00 91.88 90 ILE A C 1
ATOM 710 O O . ILE A 1 90 ? -5.543 -0.373 13.526 1.00 91.88 90 ILE A O 1
ATOM 714 N N . ILE A 1 91 ? -6.849 -1.793 12.390 1.00 91.62 91 ILE A N 1
ATOM 715 C CA . ILE A 1 91 ? -8.120 -1.088 12.573 1.00 91.62 91 ILE A CA 1
ATOM 716 C C . ILE A 1 91 ? -9.166 -2.081 13.064 1.00 91.62 91 ILE A C 1
ATOM 718 O O . ILE A 1 91 ? -8.993 -3.283 12.887 1.00 91.62 91 ILE A O 1
ATOM 722 N N . ASP A 1 92 ? -10.257 -1.599 13.647 1.00 91.12 92 ASP A N 1
ATOM 723 C CA . ASP A 1 92 ? -11.354 -2.474 14.052 1.00 91.12 92 ASP A CA 1
ATOM 724 C C . ASP A 1 92 ? -11.994 -3.163 12.834 1.00 91.12 92 ASP A C 1
ATOM 726 O O . ASP A 1 92 ? -12.328 -2.512 11.838 1.00 91.12 92 ASP A O 1
ATOM 730 N N . ARG A 1 93 ? -12.140 -4.492 12.908 1.00 88.38 93 ARG A N 1
ATOM 731 C CA . ARG A 1 93 ? -12.684 -5.291 11.804 1.00 88.38 93 ARG A CA 1
ATOM 732 C C . ARG A 1 93 ? -14.174 -5.038 11.607 1.00 88.38 93 ARG A C 1
ATOM 734 O O . ARG A 1 93 ? -14.613 -4.929 10.468 1.00 88.38 93 ARG A O 1
ATOM 741 N N . ASP A 1 94 ? -14.929 -4.961 12.695 1.00 88.00 94 ASP A N 1
ATOM 742 C CA . ASP A 1 94 ? -16.392 -5.003 12.658 1.00 88.00 94 ASP A CA 1
ATOM 743 C C . ASP A 1 94 ? -17.013 -3.628 12.357 1.00 88.00 94 ASP A C 1
ATOM 745 O O . ASP A 1 94 ? -18.199 -3.531 12.045 1.00 88.00 94 ASP A O 1
ATOM 749 N N . THR A 1 95 ? -16.209 -2.564 12.412 1.00 88.00 95 THR A N 1
ATOM 750 C CA . THR A 1 95 ? -16.618 -1.193 12.093 1.00 88.00 95 THR A CA 1
ATOM 751 C C . THR A 1 95 ? -15.773 -0.599 10.968 1.00 88.00 95 THR A C 1
ATOM 753 O O . THR A 1 95 ? -16.235 -0.497 9.832 1.00 88.00 95 THR A O 1
ATOM 756 N N . THR A 1 96 ? -14.525 -0.222 11.247 1.00 89.69 96 THR A N 1
ATOM 757 C CA . THR A 1 96 ? -13.689 0.550 10.319 1.00 89.69 96 THR A CA 1
ATOM 758 C C . THR A 1 96 ? -13.337 -0.229 9.056 1.00 89.69 96 THR A C 1
ATOM 760 O O . THR A 1 96 ? -13.374 0.345 7.970 1.00 89.69 96 THR A O 1
ATOM 763 N N . LEU A 1 97 ? -13.008 -1.522 9.159 1.00 89.38 97 LEU A N 1
ATOM 764 C CA . LEU A 1 97 ? -12.699 -2.320 7.970 1.00 89.38 97 LEU A CA 1
ATOM 765 C C . LEU A 1 97 ? -13.939 -2.532 7.094 1.00 89.38 97 LEU A C 1
ATOM 767 O O . LEU A 1 97 ? -13.837 -2.384 5.879 1.00 89.38 97 LEU A O 1
ATOM 771 N N . VAL A 1 98 ? -15.099 -2.831 7.687 1.00 86.81 98 VAL A N 1
ATOM 772 C CA . VAL A 1 98 ? -16.368 -2.938 6.943 1.00 86.81 98 VAL A CA 1
ATOM 773 C C . VAL A 1 98 ? -16.669 -1.633 6.199 1.00 86.81 98 VAL A C 1
ATOM 775 O O . VAL A 1 98 ? -17.040 -1.671 5.025 1.00 86.81 98 VAL A O 1
ATOM 778 N N . ASP A 1 99 ? -16.443 -0.480 6.837 1.00 87.75 99 ASP A N 1
ATOM 779 C CA . ASP A 1 99 ? -16.617 0.828 6.197 1.00 87.75 99 ASP A CA 1
ATOM 780 C C . ASP A 1 99 ? -15.605 1.071 5.070 1.00 87.75 99 ASP A C 1
ATOM 782 O O . ASP A 1 99 ? -15.975 1.531 3.993 1.00 87.75 99 ASP A O 1
ATOM 786 N N . MET A 1 100 ? -14.336 0.719 5.291 1.00 88.88 100 MET A N 1
ATOM 787 C CA . MET A 1 100 ? -13.268 0.828 4.295 1.00 88.88 100 MET A CA 1
ATOM 788 C C . MET A 1 100 ? -13.564 -0.017 3.056 1.00 88.88 100 MET A C 1
ATOM 790 O O . MET A 1 100 ? -13.447 0.475 1.938 1.00 88.88 100 MET A O 1
ATOM 794 N N . LEU A 1 101 ? -13.990 -1.266 3.246 1.00 86.06 101 LEU A N 1
ATOM 795 C CA . LEU A 1 101 ? -14.396 -2.149 2.156 1.00 86.06 101 LEU A CA 1
ATOM 796 C C . LEU A 1 101 ? -15.750 -1.733 1.565 1.00 86.06 101 LEU A C 1
ATOM 798 O O . LEU A 1 101 ? -16.081 -2.129 0.452 1.00 86.06 101 LEU A O 1
ATOM 802 N N . ASN A 1 102 ? -16.529 -0.894 2.250 1.00 77.75 102 ASN A N 1
ATOM 803 C CA . ASN A 1 102 ? -17.819 -0.420 1.762 1.00 77.75 102 ASN A CA 1
ATOM 804 C C . ASN A 1 102 ? -18.729 -1.601 1.361 1.00 77.75 102 ASN A C 1
ATOM 806 O O . ASN A 1 102 ? -19.360 -1.580 0.297 1.00 77.75 102 ASN A O 1
ATOM 810 N N . GLU A 1 103 ? -18.701 -2.676 2.167 1.00 66.25 103 GLU A N 1
ATOM 811 C CA . GLU A 1 103 ? -19.300 -3.971 1.829 1.00 66.25 103 GLU A CA 1
ATOM 812 C C . GLU A 1 103 ? -20.762 -3.790 1.387 1.00 66.25 103 GLU A C 1
ATOM 814 O O . GLU A 1 103 ? -21.616 -3.352 2.155 1.00 66.25 103 GLU A O 1
ATOM 819 N N . GLY A 1 104 ? -21.048 -4.097 0.116 1.00 57.97 104 GLY A N 1
ATOM 820 C CA . GLY A 1 104 ? -22.382 -3.939 -0.474 1.00 57.97 104 GLY A CA 1
ATOM 821 C C . GLY A 1 104 ? -22.577 -2.730 -1.401 1.00 57.97 104 GLY A C 1
ATOM 822 O O . GLY A 1 104 ? -23.680 -2.573 -1.924 1.00 57.97 104 GLY A O 1
ATOM 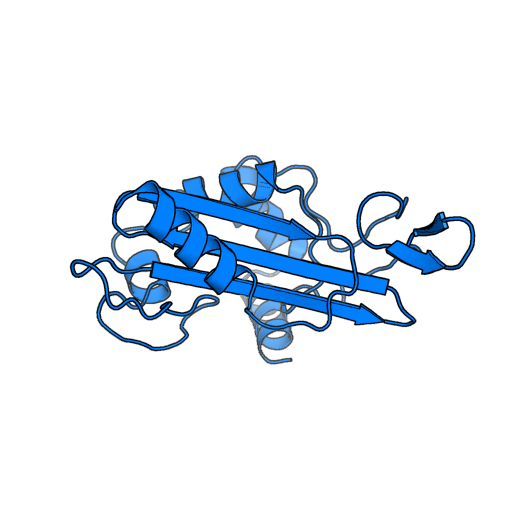823 N N . THR A 1 105 ? -21.552 -1.909 -1.675 1.00 62.53 105 THR A N 1
ATOM 824 C CA . THR A 1 105 ? -21.634 -0.835 -2.691 1.00 62.53 105 THR A CA 1
ATOM 825 C C . THR A 1 105 ? -20.404 -0.788 -3.618 1.00 62.53 105 THR A C 1
ATOM 827 O O . THR A 1 105 ? -19.315 -1.198 -3.218 1.00 62.53 105 THR A O 1
ATOM 830 N N . PRO A 1 106 ? -20.540 -0.317 -4.877 1.00 61.88 106 PRO A N 1
ATOM 831 C CA . PRO A 1 106 ? -19.475 -0.395 -5.879 1.00 61.88 106 PRO A CA 1
ATOM 832 C C . PRO A 1 106 ? -18.497 0.805 -5.874 1.00 61.88 106 PRO A C 1
ATOM 834 O O . PRO A 1 106 ? -17.960 1.162 -6.927 1.00 61.88 106 PRO A O 1
ATOM 837 N N . GLU A 1 107 ? -18.305 1.484 -4.739 1.00 77.38 107 GLU A N 1
ATOM 838 C CA . GLU A 1 107 ? -17.620 2.786 -4.679 1.00 77.38 107 GLU A CA 1
ATOM 839 C C . GLU A 1 107 ? -16.264 2.741 -3.961 1.00 77.38 107 GLU A C 1
ATOM 841 O O . GLU A 1 107 ? 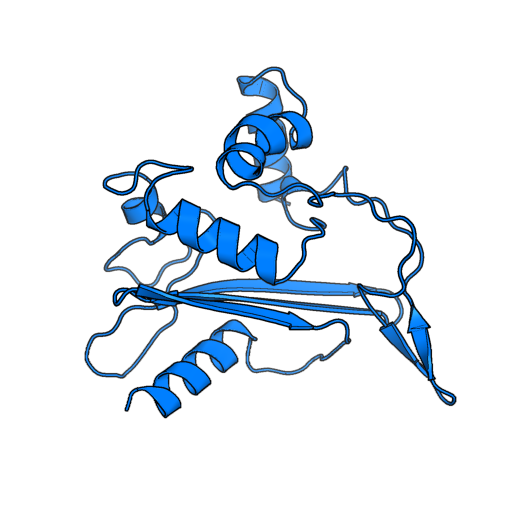-16.057 1.964 -3.029 1.00 77.38 107 GLU A O 1
ATOM 846 N N . TYR A 1 108 ? -15.336 3.602 -4.401 1.00 80.75 108 TYR A N 1
ATOM 847 C CA . TYR A 1 108 ? -14.025 3.788 -3.774 1.00 80.75 108 TYR A CA 1
ATOM 848 C C . TYR A 1 108 ? -14.179 4.444 -2.398 1.00 80.75 108 TYR A C 1
ATOM 850 O O . TYR A 1 108 ? -14.799 5.503 -2.279 1.00 80.75 108 TYR A O 1
ATOM 858 N N . ARG A 1 109 ? -13.570 3.854 -1.368 1.00 86.56 109 ARG A N 1
ATOM 859 C CA . ARG A 1 109 ? -13.673 4.313 0.015 1.00 86.56 109 ARG A CA 1
ATOM 860 C C . ARG A 1 109 ? -12.391 4.020 0.783 1.00 86.56 109 ARG A C 1
ATOM 862 O O . ARG A 1 109 ? -11.797 2.963 0.630 1.00 86.56 109 ARG A O 1
ATOM 869 N N . LEU A 1 110 ? -11.941 5.002 1.570 1.00 88.38 110 LEU A N 1
ATOM 870 C CA . LEU A 1 110 ? -10.795 4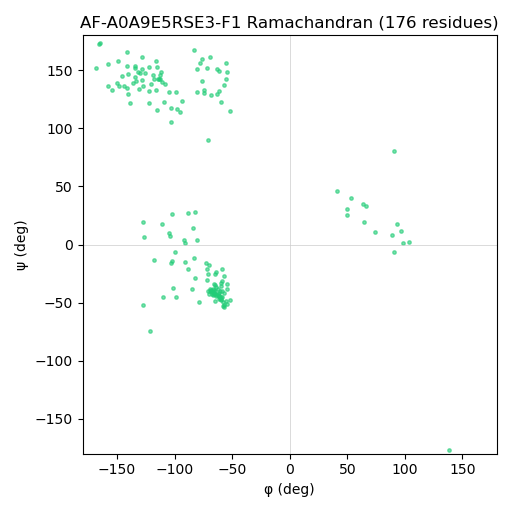.902 2.488 1.00 88.38 110 LEU A CA 1
ATOM 871 C C . LEU A 1 110 ? -9.581 4.132 1.922 1.00 88.38 110 LEU A C 1
ATOM 873 O O . LEU A 1 110 ? -9.005 3.282 2.593 1.00 88.38 110 LEU A O 1
ATOM 877 N N . GLY A 1 111 ? -9.183 4.427 0.683 1.00 88.12 111 GLY A N 1
ATOM 878 C CA . GLY A 1 111 ? -7.984 3.830 0.091 1.00 88.12 111 GLY A CA 1
ATOM 879 C C . GLY A 1 111 ? -8.189 2.503 -0.641 1.00 88.12 111 GLY A C 1
ATOM 880 O O . GLY A 1 111 ? -7.197 1.900 -1.028 1.00 88.12 111 GLY A O 1
ATOM 881 N N . VAL A 1 112 ? -9.419 2.034 -0.864 1.00 89.50 112 VAL A N 1
ATOM 882 C CA . VAL A 1 112 ? -9.709 0.823 -1.656 1.00 89.50 112 VAL A CA 1
ATOM 883 C C . VAL A 1 112 ? -10.957 1.007 -2.517 1.00 89.50 112 VAL A C 1
ATOM 885 O O . VAL A 1 112 ? -11.849 1.782 -2.191 1.00 89.50 112 VAL A O 1
ATOM 888 N N . SER A 1 113 ? -11.044 0.284 -3.632 1.00 87.06 113 SER A N 1
ATOM 889 C CA . SER A 1 113 ? -12.270 0.182 -4.435 1.00 87.06 113 SER A CA 1
ATOM 890 C C . SER A 1 113 ? -12.764 -1.244 -4.517 1.00 87.06 113 SER A C 1
ATOM 892 O O . SER A 1 113 ? -11.958 -2.164 -4.667 1.00 87.06 113 SER A O 1
ATOM 894 N N . SER A 1 114 ? -14.085 -1.408 -4.556 1.00 84.00 114 SER A N 1
ATOM 895 C CA . SER A 1 114 ? -14.698 -2.649 -5.020 1.00 84.00 114 SER A CA 1
ATOM 896 C C . SER A 1 114 ? -14.238 -2.974 -6.444 1.00 84.00 114 SER A C 1
ATOM 898 O O . SER A 1 114 ? -14.243 -2.102 -7.320 1.00 84.00 114 SER A O 1
ATOM 900 N N . VAL A 1 115 ? -13.919 -4.231 -6.703 1.00 78.44 115 VAL A N 1
ATOM 901 C CA . VAL A 1 115 ? -13.631 -4.738 -8.041 1.00 78.44 115 VAL A CA 1
ATOM 902 C C . VAL A 1 115 ? -14.867 -5.499 -8.491 1.00 78.44 115 VAL A C 1
ATOM 904 O O . VAL A 1 115 ? -15.269 -6.476 -7.863 1.00 78.44 115 VAL A O 1
ATOM 907 N N . ARG A 1 116 ? -15.509 -5.033 -9.566 1.00 69.94 116 ARG A N 1
ATOM 908 C CA . ARG A 1 116 ? -16.699 -5.710 -10.092 1.00 69.94 116 ARG A CA 1
ATOM 909 C C . ARG A 1 116 ? -16.341 -7.134 -10.517 1.00 69.94 116 ARG A C 1
ATOM 911 O O . ARG A 1 116 ? -15.379 -7.332 -11.266 1.00 69.94 116 ARG A O 1
ATOM 918 N N . SER A 1 117 ? -17.167 -8.078 -10.083 1.00 67.81 117 SER A N 1
ATOM 919 C CA . SER A 1 117 ? -17.197 -9.452 -10.573 1.00 67.81 117 SER A CA 1
ATOM 920 C C . SER A 1 117 ? -18.574 -9.787 -11.109 1.00 67.81 117 SER A C 1
ATOM 922 O O . SER A 1 117 ? -19.580 -9.245 -10.648 1.00 67.81 117 SER A O 1
ATOM 924 N N . ASN A 1 118 ? -18.598 -10.717 -12.055 1.00 60.06 118 ASN A N 1
ATOM 925 C CA . ASN A 1 118 ? -19.818 -11.354 -12.526 1.00 60.06 118 ASN A CA 1
ATOM 926 C C . ASN A 1 118 ? -19.963 -12.787 -11.974 1.00 60.06 118 ASN A C 1
ATOM 928 O O . ASN A 1 118 ? -20.872 -13.496 -12.399 1.00 60.06 118 ASN A O 1
ATOM 932 N N . MET A 1 119 ? -19.091 -13.229 -11.056 1.00 64.00 119 MET A N 1
ATOM 933 C CA . MET A 1 119 ? -19.007 -14.629 -10.639 1.00 64.00 119 MET A CA 1
ATOM 934 C C . MET A 1 119 ? -19.510 -14.881 -9.221 1.00 64.00 119 MET A C 1
ATOM 936 O O . MET A 1 119 ? -19.016 -14.327 -8.240 1.00 64.00 119 MET A O 1
ATOM 940 N N . ASN A 1 120 ? -20.501 -15.775 -9.127 1.00 67.38 120 ASN A N 1
ATOM 941 C CA . ASN A 1 120 ? -20.940 -16.463 -7.908 1.00 67.38 120 ASN A CA 1
ATOM 942 C C . ASN A 1 120 ? -21.207 -15.577 -6.672 1.00 67.38 120 ASN A C 1
ATOM 944 O O . ASN A 1 120 ? -21.124 -16.055 -5.544 1.00 67.38 120 ASN A O 1
ATOM 948 N N . GLY A 1 121 ? -21.532 -14.293 -6.862 1.00 72.31 121 GLY A N 1
ATOM 949 C CA . GLY A 1 121 ? -21.779 -13.357 -5.760 1.00 72.31 121 GLY A CA 1
ATOM 950 C C . GLY A 1 121 ? -20.554 -13.084 -4.878 1.00 72.31 121 GLY A C 1
ATOM 951 O O . GLY A 1 121 ? -20.721 -12.643 -3.741 1.00 72.31 121 GLY A O 1
ATOM 952 N N . ARG A 1 122 ? -19.336 -13.362 -5.366 1.00 80.12 122 ARG A N 1
ATOM 953 C CA . ARG A 1 122 ? -18.100 -13.038 -4.645 1.00 80.12 122 ARG A CA 1
ATOM 954 C C . ARG A 1 122 ? -17.813 -11.540 -4.750 1.00 80.12 122 ARG A C 1
ATOM 956 O O . ARG A 1 122 ? -18.012 -10.926 -5.799 1.00 80.12 122 ARG A O 1
ATOM 963 N N . SER A 1 123 ? -17.341 -10.968 -3.646 1.00 84.12 123 SER A N 1
ATOM 964 C CA . SER A 1 123 ? -16.956 -9.560 -3.563 1.00 84.12 123 SER A CA 1
ATOM 965 C C . SER A 1 123 ? -15.448 -9.444 -3.465 1.00 84.12 123 SER A C 1
ATOM 967 O O . SER A 1 123 ? -14.795 -10.191 -2.730 1.00 84.12 123 SER A O 1
ATOM 969 N N . TYR A 1 124 ? -14.922 -8.473 -4.197 1.00 87.12 124 TYR A N 1
ATOM 970 C CA . TYR A 1 124 ? -13.501 -8.214 -4.298 1.00 87.12 124 TYR A CA 1
ATOM 971 C C . TYR A 1 124 ? -13.222 -6.744 -4.048 1.00 87.12 124 TYR A C 1
ATOM 973 O O . TYR A 1 124 ? -14.004 -5.877 -4.445 1.00 87.12 124 TYR A O 1
ATOM 981 N N . TRP A 1 125 ? -12.064 -6.467 -3.472 1.00 90.81 125 TRP A N 1
ATOM 982 C CA . TRP A 1 125 ? -11.567 -5.119 -3.251 1.00 90.81 125 TRP A CA 1
ATOM 983 C C . TRP A 1 125 ? -10.118 -5.037 -3.653 1.00 90.81 125 TRP A C 1
ATOM 985 O O . TRP A 1 125 ? -9.387 -6.022 -3.612 1.00 90.81 125 TRP A O 1
ATOM 995 N N . GLY A 1 126 ? -9.679 -3.848 -4.023 1.00 90.94 126 GLY A N 1
ATOM 996 C CA . GLY A 1 126 ? -8.282 -3.660 -4.322 1.00 90.94 126 GLY A CA 1
ATOM 997 C C . GLY A 1 126 ? -7.872 -2.213 -4.392 1.00 90.94 126 GLY A C 1
ATOM 998 O O . GLY A 1 126 ? -8.687 -1.288 -4.357 1.00 90.94 126 GLY A O 1
ATOM 999 N N . HIS A 1 127 ? -6.566 -2.054 -4.509 1.00 92.00 127 HIS A N 1
ATOM 1000 C CA . HIS A 1 127 ? -5.923 -0.784 -4.757 1.00 92.00 127 HIS A CA 1
ATOM 1001 C C . HIS A 1 127 ? -4.761 -1.016 -5.713 1.00 92.00 127 HIS A C 1
ATOM 1003 O O . HIS A 1 127 ? -3.992 -1.969 -5.566 1.00 92.00 127 HIS A O 1
ATOM 1009 N N . SER A 1 128 ? -4.642 -0.153 -6.714 1.00 89.75 128 SER A N 1
ATOM 1010 C CA . SER A 1 128 ? -3.525 -0.179 -7.650 1.00 89.75 128 SER A CA 1
ATOM 1011 C C . SER A 1 128 ? -2.638 1.032 -7.435 1.00 89.75 128 SER A C 1
ATOM 1013 O O . SER A 1 128 ? -3.138 2.144 -7.267 1.00 89.75 128 SER A O 1
ATOM 1015 N N . GLY A 1 129 ? -1.330 0.831 -7.512 1.00 88.38 129 GLY A N 1
ATOM 1016 C CA . GLY A 1 129 ? -0.348 1.903 -7.576 1.00 88.38 129 GLY A CA 1
ATOM 1017 C C . GLY A 1 129 ? 0.344 1.912 -8.930 1.00 88.38 129 GLY A C 1
ATOM 1018 O O . GLY A 1 129 ? 0.576 0.867 -9.542 1.00 88.38 129 GLY A O 1
ATOM 1019 N N . ARG A 1 130 ? 0.688 3.107 -9.401 1.00 87.62 130 ARG A N 1
ATOM 1020 C CA . ARG A 1 130 ? 1.561 3.298 -10.556 1.00 87.62 130 ARG A CA 1
ATOM 1021 C C . ARG A 1 130 ? 2.431 4.515 -10.321 1.00 87.62 130 ARG A C 1
ATOM 1023 O O . ARG A 1 130 ? 1.935 5.564 -9.917 1.00 87.62 130 ARG A O 1
ATOM 1030 N N . TRP A 1 131 ? 3.703 4.379 -10.649 1.00 86.56 131 TRP A N 1
ATOM 1031 C CA . TRP A 1 131 ? 4.624 5.496 -10.750 1.00 86.56 131 TRP A CA 1
ATOM 1032 C C . TRP A 1 131 ? 5.446 5.354 -12.029 1.00 86.56 131 TRP A C 1
ATOM 1034 O O . TRP A 1 131 ? 5.757 4.242 -12.448 1.00 86.56 131 TRP A O 1
ATOM 1044 N N . SER A 1 132 ? 5.767 6.472 -12.676 1.00 85.00 132 SER A N 1
ATOM 1045 C CA . SER A 1 132 ? 6.653 6.497 -13.839 1.00 85.00 132 SER A CA 1
ATOM 1046 C C . SER A 1 132 ? 7.323 7.856 -13.973 1.00 85.00 132 SER A C 1
ATOM 1048 O O . SER A 1 132 ? 6.635 8.877 -13.940 1.00 85.00 132 SER A O 1
ATOM 1050 N N . ALA A 1 133 ? 8.634 7.865 -14.188 1.00 83.19 133 ALA A N 1
ATOM 1051 C CA . ALA A 1 133 ? 9.417 9.062 -14.487 1.00 83.19 133 ALA A CA 1
ATOM 1052 C C . ALA A 1 133 ? 10.615 8.675 -15.358 1.00 83.19 133 ALA A C 1
ATOM 1054 O O . ALA A 1 133 ? 11.212 7.630 -15.135 1.00 83.19 133 ALA A O 1
ATOM 1055 N N . ASP A 1 134 ? 10.959 9.475 -16.368 1.00 82.50 134 ASP A N 1
ATOM 1056 C CA . ASP A 1 134 ? 12.192 9.336 -17.167 1.00 82.50 134 ASP A CA 1
ATOM 1057 C C . ASP A 1 134 ? 12.501 7.927 -17.720 1.00 82.50 134 ASP A C 1
ATOM 1059 O O . ASP A 1 134 ? 13.660 7.552 -17.926 1.00 82.50 134 ASP A O 1
ATOM 1063 N N . GLY A 1 135 ? 11.451 7.144 -17.998 1.00 80.44 135 GLY A N 1
ATOM 1064 C CA . GLY A 1 135 ? 11.535 5.770 -18.505 1.00 80.44 135 GLY A CA 1
ATOM 1065 C C . GLY A 1 135 ? 11.574 4.678 -17.430 1.00 80.44 135 GLY A C 1
ATOM 1066 O O . GLY A 1 135 ? 11.474 3.506 -17.783 1.00 80.44 135 GLY A O 1
ATOM 1067 N N . TYR A 1 136 ? 11.664 5.048 -16.155 1.00 85.44 136 TYR A N 1
ATOM 1068 C CA . TYR A 1 136 ? 11.433 4.181 -15.002 1.00 85.44 136 TYR A CA 1
ATOM 1069 C C . TYR A 1 136 ? 9.929 3.988 -14.775 1.00 85.44 136 TYR A C 1
ATOM 1071 O O . TYR A 1 136 ? 9.117 4.835 -15.168 1.00 85.44 136 TYR A O 1
ATOM 1079 N N . GLY A 1 137 ? 9.545 2.896 -14.121 1.00 84.56 137 GLY A N 1
ATOM 1080 C CA . GLY A 1 137 ? 8.180 2.727 -13.664 1.00 84.56 137 GLY A CA 1
ATOM 1081 C C . GLY A 1 137 ? 7.989 1.562 -12.710 1.00 84.56 137 GLY A C 1
ATOM 1082 O O . GLY A 1 137 ? 8.699 0.560 -12.768 1.00 84.56 137 GLY A O 1
ATOM 1083 N N . THR A 1 138 ? 6.982 1.706 -11.858 1.00 86.12 138 THR A N 1
ATOM 1084 C CA . THR A 1 138 ? 6.492 0.652 -10.978 1.00 86.12 138 THR A CA 1
ATOM 1085 C C . THR A 1 138 ? 4.991 0.495 -11.134 1.00 86.12 138 THR A C 1
ATOM 1087 O O . THR A 1 138 ? 4.264 1.448 -11.444 1.00 86.12 138 THR A O 1
ATOM 1090 N N . ARG A 1 139 ? 4.512 -0.725 -10.904 1.00 88.31 139 ARG A N 1
ATOM 1091 C CA . ARG A 1 139 ? 3.088 -1.024 -10.776 1.00 88.31 139 ARG A CA 1
ATOM 1092 C C . ARG A 1 139 ? 2.869 -1.902 -9.564 1.00 88.31 139 ARG A C 1
ATOM 1094 O O . ARG A 1 139 ? 3.645 -2.819 -9.309 1.00 88.31 139 ARG A O 1
ATOM 1101 N N . THR A 1 140 ? 1.791 -1.640 -8.848 1.00 90.69 140 THR A N 1
ATOM 1102 C CA . THR A 1 140 ? 1.382 -2.445 -7.704 1.00 90.69 140 THR A CA 1
ATOM 1103 C C . THR A 1 140 ? -0.093 -2.790 -7.821 1.00 90.69 140 THR A C 1
ATOM 1105 O O . THR A 1 140 ? -0.887 -2.031 -8.386 1.00 90.69 140 THR A O 1
ATOM 1108 N N . GLY A 1 141 ? -0.460 -3.952 -7.305 1.00 92.31 141 GLY A N 1
ATOM 1109 C CA . GLY A 1 141 ? -1.844 -4.354 -7.127 1.00 92.31 141 GLY A CA 1
ATOM 1110 C C . GLY A 1 141 ? -1.985 -5.076 -5.801 1.00 92.31 141 GLY A C 1
ATOM 1111 O O . GLY A 1 141 ? -1.217 -5.995 -5.530 1.00 92.31 141 GLY A O 1
ATOM 1112 N N . MET A 1 142 ? -2.959 -4.662 -4.999 1.00 93.38 142 MET A N 1
ATOM 1113 C CA . MET A 1 142 ? -3.463 -5.436 -3.868 1.00 93.38 142 MET A CA 1
ATOM 1114 C C . MET A 1 142 ? -4.894 -5.878 -4.157 1.00 93.38 142 MET A C 1
ATOM 1116 O O . MET A 1 142 ? -5.676 -5.116 -4.731 1.00 93.38 142 MET A O 1
ATOM 1120 N N . PHE A 1 143 ? -5.228 -7.093 -3.745 1.00 92.50 143 PHE A N 1
ATOM 1121 C CA . PHE A 1 143 ? -6.512 -7.730 -3.998 1.00 92.50 143 PHE A CA 1
ATOM 1122 C C . PHE A 1 143 ? -6.976 -8.467 -2.743 1.00 92.50 143 PHE A C 1
ATOM 1124 O O . PHE A 1 143 ? -6.261 -9.337 -2.250 1.00 92.50 143 PHE A O 1
ATOM 1131 N N . LEU A 1 144 ? -8.155 -8.107 -2.235 1.00 90.81 144 LEU A N 1
ATOM 1132 C CA . LEU A 1 144 ? -8.826 -8.781 -1.131 1.00 90.81 144 LEU A CA 1
ATOM 1133 C C . LEU A 1 144 ? -10.117 -9.425 -1.608 1.00 90.81 144 LEU A C 1
ATOM 1135 O O . LEU A 1 144 ? -10.881 -8.825 -2.364 1.00 90.81 144 LEU A O 1
ATOM 1139 N N . THR A 1 145 ? -10.407 -10.596 -1.065 1.00 88.62 145 THR A N 1
ATOM 1140 C CA . THR A 1 145 ? -11.671 -11.308 -1.276 1.00 88.62 145 THR A CA 1
ATOM 1141 C C . THR A 1 145 ? -12.467 -11.456 0.020 1.00 88.62 145 THR A C 1
ATOM 1143 O O . THR A 1 145 ? -11.919 -11.409 1.131 1.00 88.62 145 THR A O 1
ATOM 1146 N N . ASN A 1 146 ? -13.778 -11.656 -0.098 1.00 85.12 146 ASN A N 1
ATOM 1147 C CA . ASN A 1 146 ? -14.628 -11.953 1.055 1.00 85.12 146 ASN A CA 1
ATOM 1148 C C . ASN A 1 146 ? -14.407 -13.367 1.627 1.00 85.12 146 ASN A C 1
ATOM 1150 O O . ASN A 1 146 ? -14.699 -13.588 2.799 1.00 85.12 146 ASN A O 1
ATOM 1154 N N . ASP A 1 147 ? -13.849 -14.299 0.851 1.00 86.69 147 ASP A N 1
ATOM 1155 C CA . ASP A 1 147 ? -13.585 -15.683 1.264 1.00 86.69 147 ASP A CA 1
ATOM 1156 C C . ASP A 1 147 ? -12.182 -15.910 1.858 1.00 86.69 147 ASP A C 1
ATOM 1158 O O . ASP A 1 147 ? -11.849 -17.022 2.262 1.00 86.69 147 ASP A O 1
ATOM 1162 N N . GLY A 1 148 ? -11.385 -14.847 2.010 1.00 86.81 148 GLY A N 1
ATOM 1163 C CA . GLY A 1 148 ? -10.148 -14.879 2.798 1.00 86.81 148 GLY A CA 1
ATOM 1164 C C . GLY A 1 148 ? -8.868 -15.100 1.997 1.00 86.81 148 GLY A C 1
ATOM 1165 O O . GLY A 1 148 ? -7.821 -15.331 2.598 1.00 86.81 148 GLY A O 1
ATOM 1166 N N . ILE A 1 149 ? -8.931 -15.010 0.671 1.00 88.94 149 ILE A N 1
ATOM 1167 C CA . ILE A 1 149 ? -7.768 -15.107 -0.210 1.00 88.94 149 ILE A CA 1
ATOM 1168 C C . ILE A 1 149 ? -7.294 -13.698 -0.579 1.00 88.94 149 ILE A C 1
ATOM 1170 O O . ILE A 1 149 ? -8.012 -12.927 -1.211 1.00 88.94 149 ILE A O 1
ATOM 1174 N N . ASP A 1 150 ? -6.074 -13.367 -0.172 1.00 91.00 150 ASP A N 1
ATOM 1175 C CA . ASP A 1 150 ? -5.440 -12.073 -0.414 1.00 91.00 150 ASP A CA 1
ATOM 1176 C C . ASP A 1 150 ? -4.245 -12.231 -1.345 1.00 91.00 150 ASP A C 1
ATOM 1178 O O . ASP A 1 150 ? -3.491 -13.202 -1.242 1.00 91.00 150 ASP A O 1
ATOM 1182 N N . ALA A 1 151 ? -4.040 -11.260 -2.232 1.00 93.56 151 ALA A N 1
ATOM 1183 C CA . ALA A 1 151 ? -2.906 -11.264 -3.142 1.00 93.56 151 ALA A CA 1
ATOM 1184 C C . ALA A 1 151 ? -2.299 -9.872 -3.328 1.00 93.56 151 ALA A C 1
ATOM 1186 O O . ALA A 1 151 ? -2.995 -8.855 -3.345 1.00 93.56 151 ALA A O 1
ATOM 1187 N N . VAL A 1 152 ? -0.980 -9.858 -3.521 1.00 95.06 152 VAL A N 1
ATOM 1188 C CA . VAL A 1 152 ? -0.199 -8.680 -3.900 1.00 95.06 152 VAL A CA 1
ATOM 1189 C C . VAL A 1 152 ? 0.645 -9.020 -5.112 1.00 95.06 152 VAL A C 1
ATOM 1191 O O . VAL A 1 152 ? 1.230 -10.098 -5.193 1.00 95.06 152 VAL A O 1
ATOM 1194 N N . ILE A 1 153 ? 0.770 -8.058 -6.018 1.00 93.06 153 ILE A N 1
ATOM 1195 C CA . ILE A 1 153 ? 1.748 -8.078 -7.098 1.00 93.06 153 ILE A CA 1
ATOM 1196 C C . ILE A 1 153 ? 2.492 -6.743 -7.143 1.00 93.06 153 ILE A C 1
ATOM 1198 O O . ILE A 1 153 ? 1.882 -5.674 -7.069 1.00 93.06 153 ILE A O 1
ATOM 1202 N N . LEU A 1 154 ? 3.818 -6.815 -7.256 1.00 90.56 154 LEU A N 1
ATOM 1203 C CA . LEU A 1 154 ? 4.714 -5.674 -7.440 1.00 90.56 154 LEU A CA 1
ATOM 1204 C C . LEU A 1 154 ? 5.503 -5.886 -8.733 1.00 90.56 154 LEU A C 1
ATOM 1206 O O . LEU A 1 154 ? 6.053 -6.963 -8.958 1.00 90.56 154 LEU A O 1
ATOM 1210 N N . CYS A 1 155 ? 5.566 -4.864 -9.579 1.00 88.00 155 CYS A N 1
ATOM 1211 C CA . CYS A 1 155 ? 6.338 -4.873 -10.815 1.00 88.00 155 CYS A CA 1
ATOM 1212 C C . CYS A 1 155 ? 7.255 -3.652 -10.853 1.00 88.00 155 CYS A C 1
ATOM 1214 O O . CYS A 1 155 ? 6.818 -2.536 -10.573 1.00 88.00 155 CYS A O 1
ATOM 1216 N N . ASN A 1 156 ? 8.503 -3.866 -11.261 1.00 84.12 156 ASN A N 1
ATOM 1217 C CA . ASN A 1 156 ? 9.565 -2.860 -11.342 1.00 84.12 156 ASN A CA 1
ATOM 1218 C C . ASN A 1 156 ? 9.815 -2.375 -12.782 1.00 84.12 156 ASN A C 1
ATOM 1220 O O . ASN A 1 156 ? 10.929 -1.985 -13.136 1.00 84.12 156 ASN A O 1
ATOM 1224 N N . THR A 1 157 ? 8.793 -2.456 -13.634 1.00 72.25 157 THR A N 1
ATOM 1225 C CA . THR A 1 157 ? 8.875 -2.072 -15.041 1.00 72.25 157 THR A CA 1
ATOM 1226 C C . THR A 1 157 ? 7.797 -1.065 -15.406 1.00 72.25 157 THR A C 1
ATOM 1228 O O . THR A 1 157 ? 6.664 -1.088 -14.913 1.00 72.25 157 THR A O 1
ATOM 1231 N N . ARG A 1 158 ? 8.154 -0.183 -16.342 1.00 68.19 158 ARG A N 1
ATOM 1232 C CA . ARG A 1 158 ? 7.206 0.675 -17.042 1.00 68.19 158 ARG A CA 1
ATOM 1233 C C . ARG A 1 158 ? 6.373 -0.181 -17.998 1.00 68.19 158 ARG A C 1
ATOM 1235 O O . ARG A 1 158 ? 6.745 -0.371 -19.150 1.00 68.19 158 ARG A O 1
ATOM 1242 N N . ILE A 1 159 ? 5.253 -0.701 -17.511 1.00 61.44 159 ILE A N 1
ATOM 1243 C CA . ILE A 1 159 ? 4.218 -1.293 -18.363 1.00 61.44 159 ILE A CA 1
ATOM 1244 C C . ILE A 1 159 ? 3.084 -0.276 -18.454 1.00 61.44 159 ILE A C 1
ATOM 1246 O O . ILE A 1 159 ? 2.336 -0.082 -17.498 1.00 61.44 159 ILE A O 1
ATOM 1250 N N . ASP A 1 160 ? 2.966 0.391 -19.600 1.00 62.97 160 ASP A N 1
ATOM 1251 C CA . ASP A 1 160 ? 1.905 1.367 -19.879 1.00 62.97 160 ASP A CA 1
ATOM 1252 C C . ASP A 1 160 ? 0.595 0.679 -20.338 1.00 62.97 160 ASP A C 1
ATOM 1254 O O . ASP A 1 160 ? -0.188 1.273 -21.073 1.00 62.97 160 ASP A O 1
ATOM 1258 N N . GLU A 1 161 ? 0.340 -0.564 -19.912 1.00 64.94 161 GLU A N 1
ATOM 1259 C CA . GLU A 1 161 ? -0.756 -1.384 -20.440 1.00 64.94 161 GLU A CA 1
ATOM 1260 C C . GLU A 1 161 ? -1.832 -1.722 -19.404 1.00 64.94 161 GLU A C 1
ATOM 1262 O O . GLU A 1 161 ? -1.560 -2.175 -18.284 1.00 64.94 161 GLU A O 1
ATOM 1267 N N . GLU A 1 162 ? -3.075 -1.521 -19.839 1.00 72.44 162 GLU A N 1
ATOM 1268 C CA . GLU A 1 162 ? -4.249 -2.204 -19.313 1.00 72.44 162 GLU A CA 1
ATOM 1269 C C . GLU A 1 162 ? -4.121 -3.724 -19.536 1.00 72.44 162 GLU A C 1
ATOM 1271 O O . GLU A 1 162 ? -3.536 -4.148 -20.533 1.00 72.44 162 GLU A O 1
ATOM 1276 N N . PRO A 1 163 ? -4.695 -4.558 -18.656 1.00 83.62 163 PRO A N 1
ATOM 1277 C CA . PRO A 1 163 ? -5.559 -4.174 -17.544 1.00 83.62 163 PRO A CA 1
ATOM 1278 C C . PRO A 1 163 ? -4.784 -3.752 -16.279 1.00 83.62 163 PRO A C 1
ATOM 1280 O O . PRO A 1 163 ? -3.572 -3.957 -16.153 1.00 83.62 163 PRO A O 1
ATOM 1283 N N . SER A 1 164 ? -5.478 -3.149 -15.307 1.00 87.38 164 SER A N 1
ATOM 1284 C CA . SER A 1 164 ? -4.923 -2.896 -13.966 1.00 87.38 164 SER A CA 1
ATOM 1285 C C . SER A 1 164 ? -4.392 -4.188 -13.317 1.00 87.38 164 SER A C 1
ATOM 1287 O O . SER A 1 164 ? -4.950 -5.265 -13.526 1.00 87.38 164 SER A O 1
ATOM 1289 N N . LEU A 1 165 ? -3.353 -4.106 -12.476 1.00 90.62 165 LEU A N 1
ATOM 1290 C CA . LEU A 1 165 ? -2.830 -5.300 -11.794 1.00 90.62 165 LEU A CA 1
ATOM 1291 C C . LEU A 1 165 ? -3.838 -5.921 -10.814 1.00 90.62 165 LEU A C 1
ATOM 1293 O O . LEU A 1 165 ? -3.799 -7.122 -10.580 1.00 90.62 165 LEU A O 1
ATOM 1297 N N . VAL A 1 166 ? -4.775 -5.128 -10.290 1.00 90.94 166 VAL A N 1
ATOM 1298 C CA . VAL A 1 166 ? -5.894 -5.637 -9.485 1.00 90.94 166 VAL A CA 1
ATOM 1299 C C . VAL A 1 166 ? -6.827 -6.500 -10.342 1.00 90.94 166 VAL A C 1
ATOM 1301 O O . VAL A 1 166 ? -7.275 -7.550 -9.894 1.00 90.94 166 VAL A O 1
ATOM 1304 N N . THR A 1 167 ? -7.071 -6.099 -11.592 1.00 88.94 167 THR A N 1
ATOM 1305 C CA . THR A 1 167 ? -7.833 -6.889 -12.569 1.00 88.94 167 THR A CA 1
ATOM 1306 C C . THR A 1 167 ? -7.111 -8.192 -12.906 1.00 88.94 167 THR A C 1
ATOM 1308 O O . THR A 1 167 ? -7.739 -9.240 -12.905 1.00 88.94 167 THR A O 1
ATOM 1311 N N . VAL A 1 168 ? -5.790 -8.146 -13.125 1.00 90.88 168 VAL A N 1
ATOM 1312 C CA . VAL A 1 168 ? -4.982 -9.355 -13.372 1.00 90.88 168 VAL A CA 1
ATOM 1313 C C . VAL A 1 168 ? -5.073 -10.327 -12.195 1.00 90.88 168 VAL A C 1
ATOM 1315 O O . VAL A 1 168 ? -5.266 -11.521 -12.402 1.00 90.88 168 VAL A O 1
ATOM 1318 N N . LEU A 1 169 ? -4.962 -9.824 -10.960 1.00 92.19 169 LEU A N 1
ATOM 1319 C CA . LEU A 1 169 ? -5.104 -10.644 -9.755 1.00 92.19 169 LEU A CA 1
ATOM 1320 C C . LEU A 1 169 ? -6.504 -11.255 -9.635 1.00 92.19 169 LEU A C 1
ATOM 1322 O O . LEU A 1 169 ? -6.608 -12.440 -9.326 1.00 92.19 169 LEU A O 1
ATOM 1326 N N . ARG A 1 170 ? -7.560 -10.479 -9.916 1.00 90.25 170 ARG A N 1
ATOM 1327 C CA . ARG A 1 170 ? -8.934 -10.992 -9.968 1.00 90.25 170 ARG A CA 1
ATOM 1328 C C . ARG A 1 170 ? -9.047 -12.124 -10.982 1.00 90.25 170 ARG A C 1
ATOM 1330 O O . ARG A 1 170 ? -9.488 -13.197 -10.605 1.00 90.25 170 ARG A O 1
ATOM 1337 N N . ASP A 1 171 ? -8.636 -11.904 -12.228 1.00 90.06 171 ASP A N 1
ATOM 1338 C CA . ASP A 1 171 ? -8.792 -12.887 -13.309 1.00 90.06 171 ASP A CA 1
ATOM 1339 C C . ASP A 1 171 ? -8.004 -14.173 -13.017 1.00 90.06 171 ASP A C 1
ATOM 1341 O O . ASP A 1 171 ? -8.482 -15.274 -13.275 1.00 90.06 171 ASP A O 1
ATOM 1345 N N . ALA A 1 172 ? -6.809 -14.046 -12.428 1.00 91.25 172 ALA A N 1
ATOM 1346 C CA . ALA A 1 172 ? -6.010 -15.190 -12.000 1.00 91.25 172 ALA A CA 1
ATOM 1347 C C . ALA A 1 172 ? -6.670 -15.969 -10.853 1.00 91.25 172 ALA A C 1
ATOM 1349 O O . ALA A 1 172 ? -6.644 -17.198 -10.852 1.00 91.25 172 ALA A O 1
ATOM 1350 N N . TYR A 1 173 ? -7.257 -15.266 -9.882 1.00 90.56 173 TYR A N 1
ATOM 1351 C CA . TYR A 1 173 ? -8.019 -15.882 -8.801 1.00 90.56 173 TYR A CA 1
ATOM 1352 C C . TYR A 1 173 ? -9.269 -16.587 -9.346 1.00 90.56 173 TYR A C 1
ATOM 1354 O O . TYR A 1 173 ? -9.503 -17.751 -9.046 1.00 90.56 173 TYR A O 1
ATOM 1362 N N . GLU A 1 174 ? -10.038 -15.905 -10.188 1.00 89.06 174 GLU A N 1
ATOM 1363 C CA . GLU A 1 174 ? -11.230 -16.427 -10.850 1.00 89.06 174 GLU A CA 1
ATOM 1364 C C . GLU A 1 174 ? -10.902 -17.725 -11.612 1.00 89.06 174 GLU A C 1
ATOM 1366 O O . GLU A 1 174 ? -11.467 -18.770 -11.310 1.00 89.06 174 GLU A O 1
ATOM 1371 N N . ALA A 1 175 ? -9.862 -17.723 -12.450 1.00 90.06 175 ALA A N 1
ATOM 1372 C CA . ALA A 1 175 ? -9.415 -18.917 -13.172 1.00 90.06 175 ALA A CA 1
ATOM 1373 C C . ALA A 1 175 ? -8.902 -20.067 -12.276 1.00 90.06 175 ALA A C 1
ATOM 1375 O O . ALA A 1 175 ? -8.867 -21.216 -12.717 1.00 90.06 175 ALA A O 1
ATOM 1376 N N . ALA A 1 176 ? -8.451 -19.778 -11.051 1.00 89.44 176 ALA A N 1
ATOM 1377 C CA . ALA A 1 176 ? -7.934 -20.780 -10.118 1.00 89.44 176 ALA A CA 1
ATOM 1378 C C . ALA A 1 176 ? -9.022 -21.419 -9.237 1.00 89.44 176 ALA A C 1
ATOM 1380 O O . ALA A 1 176 ? -8.795 -22.499 -8.689 1.00 89.44 176 ALA A O 1
ATOM 1381 N N . PHE A 1 177 ? -10.168 -20.750 -9.072 1.00 83.94 177 PHE A N 1
ATOM 1382 C CA . PHE A 1 177 ? -11.233 -21.130 -8.132 1.00 83.94 177 PHE A CA 1
ATOM 1383 C C . PHE A 1 177 ? -12.624 -21.237 -8.783 1.00 83.94 177 PHE A C 1
ATOM 1385 O O . PHE A 1 177 ? -13.635 -21.187 -8.060 1.00 83.94 177 PHE A O 1
ATOM 1392 N N . ASP A 1 178 ? -12.644 -21.374 -10.110 1.00 71.31 178 ASP A N 1
ATOM 1393 C CA . ASP A 1 178 ? -13.788 -21.768 -10.942 1.00 71.31 178 ASP A CA 1
ATOM 1394 C C . ASP A 1 178 ? -13.943 -23.292 -11.058 1.00 71.31 178 ASP A C 1
ATOM 1396 O O . ASP A 1 178 ? -12.919 -24.008 -11.173 1.00 71.31 178 ASP A O 1
#

Solvent-accessible surface area (backbone atoms only — not comparable to full-atom values): 10014 Å² total; per-residue (Å²): 107,71,38,38,51,50,31,52,50,49,22,71,72,70,75,38,58,52,67,62,46,40,38,69,59,45,27,53,75,43,70,42,84,74,67,34,34,57,52,81,79,30,80,79,56,21,28,23,81,50,94,95,48,69,44,53,43,76,66,51,76,25,68,93,42,42,50,62,46,50,70,45,69,52,67,68,48,51,46,37,43,50,54,30,46,68,74,31,66,59,47,52,42,90,53,56,45,43,54,31,57,32,76,93,52,87,50,73,29,88,84,31,28,40,48,91,65,95,55,95,87,58,53,36,34,27,40,71,47,74,50,73,57,100,61,24,10,32,36,30,14,33,35,42,41,78,89,72,60,70,49,65,48,77,43,38,44,63,70,97,59,84,70,55,54,34,54,53,52,48,54,54,48,49,71,71,75,109

Sequence (178 aa):
MNYCLLSQVIEAVSGEDYLTFMQRNVFDPAGLINVSATWVDSVDYSWRWQSGGGIPAPDIDYSAVVGAYGIFLSAIEYVRFMAFLRFGRIIDRDTTLVDMLNEGTPEYRLGVSSVRSNMNGRSYWGHSGRWSADGYGTRTGMFLTNDGIDAVILCNTRIDEEPSLVTVLRDAYEAAFD

Foldseek 3Di:
DVLLVVQVVCCVVVVDHSVVV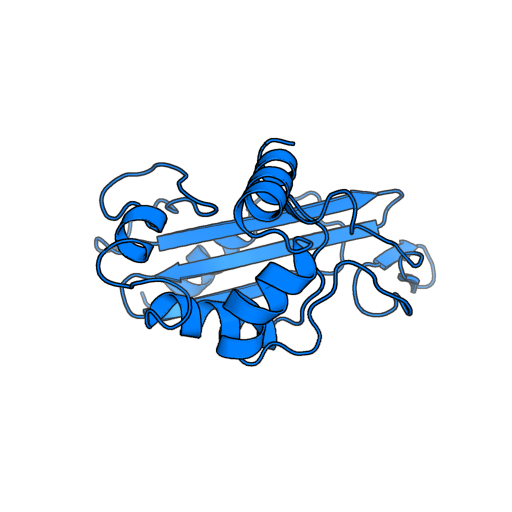CCVQQQVLLVNDPKDLWDDDQPPAKWFDDPPGTDGDHTDGCSSPVSPDRIDGDQVSVVSSVVCLCVCSRHRNVPPSCQCLVPPDQDHHDQKGWDDDPPDPKTKIKHKDWDDDPRIIKIKMWMDTPVGDIGIDIDRGPDPDDDHVNVVVVVVVVVVPD

Nearest PDB structures (foldseek):
  8hta-assembly1_A  TM=3.832E-01  e=2.341E-01  Homo sapiens
  6m82-assembly1_A-2  TM=2.935E-01  e=5.869E-01  Streptomyces fradiae
  4oqe-assembly1_A  TM=2.734E-01  e=4.883E-01  Streptomyces fradiae
  4es7-assembly1_A  TM=4.212E-01  e=4.432E+00  Homo sapiens
  3qkg-assembly1_A  TM=3.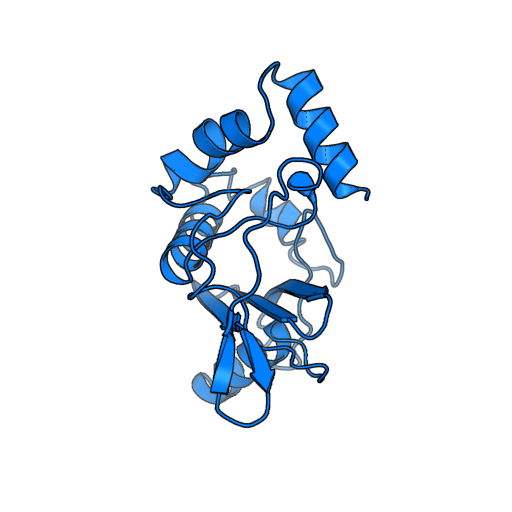095E-01  e=4.168E+00  Homo sapiens

Mean predicted aligned error: 5.71 Å